Protein AF-A0A945RDZ0-F1 (afdb_monomer)

Sequence (225 aa):
SDKVLTILGHIELEHTEVLGDSIEKITQQKLGICRDGVPLITETNQSPDVFDVIVKEGYQPIIAARAELGEHHPGSAGLALAAADQLGFVVTPEMYKELCEYQLFGRFEIVNWGGHTIVLDGAHTYDSVYYLRDKALSYAVEHDLPEPIWCIHFLKDKRKDLPDLFPSGRTAWINLKDKRAGTAPDFLAKSEPEEFIKRLKSHNPSFVVFVGSFKLVSAIKAMLK

Secondary structure (DSSP, 8-state):
-----EEE----S--TTTT-SSHHHHHHHHHTT--TT--EEEETT--HHHHHHHHHTT---EEEPP---TTS-HHHHHHHHHHHHHTT----HHHHHHHHHPPPTTSSEEEEETTEEEEEE---SHHHHHHHHHHHHHHHHHTTPPPPEEEE--BTTS-TTGGGGS-GGGEEEE----TTB-PPPTTSEEE-HHHHHHHHTTS-S-EEEEES-HHHHHHHHHH--

Nearest PDB structures (foldseek):
  1o5z-assembly1_A  TM=6.926E-01  e=3.847E-10  Thermotoga maritima
  6a2k-assembly1_A  TM=4.267E-01  e=4.919E-01  Plasmodium falciparum
  6kp2-assembly1_A  TM=4.217E-01  e=5.942E-01  Plasmodium falciparum
  8yq9-assembly1_A  TM=4.267E-01  e=5.239E-01  Plasmodium falciparum
  6kot-assembly1_A  TM=4.023E-01  e=2.693E+00  Plasmodium falciparum

Mean predicted aligned error: 4.51 Å

Solvent-accessible surface area (backbone atoms only — not comparable to full-atom values): 12793 Å² total; per-residue (Å²): 133,87,72,76,67,39,78,46,70,85,74,72,96,55,43,56,93,77,46,38,88,42,64,58,46,38,45,54,60,60,53,67,74,58,52,91,97,36,54,40,35,30,40,69,85,52,53,68,65,49,53,53,46,42,47,72,76,69,50,78,63,46,72,16,56,70,31,90,37,56,67,49,59,32,52,60,40,8,40,52,52,46,51,36,48,77,72,70,50,80,82,46,74,66,55,50,52,50,50,31,71,54,74,48,89,41,44,63,23,76,46,81,50,97,72,22,46,32,34,23,20,38,40,66,46,71,69,48,40,51,51,50,50,56,50,52,54,50,51,22,64,78,66,77,45,57,79,66,36,39,35,36,37,51,43,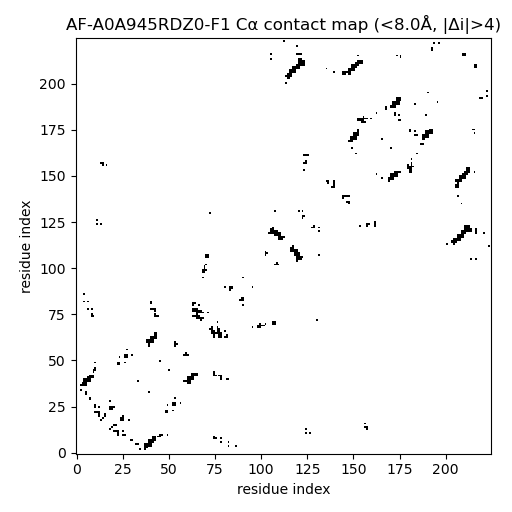56,75,42,72,87,64,60,67,72,77,50,62,56,94,42,31,33,32,46,58,62,102,49,99,54,46,40,80,75,58,87,81,39,48,76,38,46,62,71,59,48,56,59,53,51,77,78,49,74,70,45,30,35,37,37,34,21,25,62,65,56,34,53,56,50,57,66,69,72,107

Radius of gyration: 19.21 Å; Cα contacts (8 Å, |Δi|>4): 373; chains: 1; bounding box: 47×44×47 Å

Foldseek 3Di:
DDQQAAEDEEQDPALCVPQHVDSLSNLVVSCVVDDPPHAYAYEPPYDPSSVVNCVVVPHDHDYFYFDDAAQADRRVVSRVVVVCVSVVHDCDPVNSVVRNVDADQQGQHWDQFLLATEGGHADAADVSLVVVQVSLQVVCVVVVAPREQEEEWAFQSGDPCSVVPDDQVRYEYEDDPDPRTHDDDPSHHYDHLVRVVVVVNVDDHHYYYYYHHSVSSVVNVVVRD

pLDDT: mean 92.77, std 8.04, range [50.28, 98.69]

Structure (mmCIF, N/CA/C/O backbone):
data_AF-A0A945RDZ0-F1
#
_entry.id   AF-A0A945RDZ0-F1
#
loop_
_atom_site.group_PDB
_atom_site.id
_atom_site.type_symbol
_atom_site.label_atom_id
_atom_site.label_alt_id
_atom_site.label_comp_id
_atom_site.label_asym_id
_atom_site.label_entity_id
_atom_site.label_seq_id
_atom_site.pdbx_PDB_ins_code
_atom_site.Cartn_x
_atom_site.Cartn_y
_atom_site.Cartn_z
_atom_site.occupancy
_atom_site.B_iso_or_equiv
_atom_site.auth_seq_id
_atom_site.auth_comp_id
_atom_site.auth_asym_id
_atom_site.auth_atom_id
_atom_site.pdbx_PDB_model_num
ATOM 1 N N . SER A 1 1 ? -28.037 2.160 5.166 1.00 59.97 1 SER A N 1
ATOM 2 C CA . SER A 1 1 ? -27.484 0.903 5.687 1.00 59.97 1 SER A CA 1
ATOM 3 C C . SER A 1 1 ? -27.150 1.083 7.151 1.00 59.97 1 SER A C 1
ATOM 5 O O . SER A 1 1 ? -26.711 2.171 7.548 1.00 59.97 1 SER A O 1
ATOM 7 N N . ASP A 1 2 ? -27.365 0.029 7.926 1.00 83.00 2 ASP A N 1
ATOM 8 C CA . ASP A 1 2 ? -26.972 -0.037 9.329 1.00 83.00 2 ASP A CA 1
ATOM 9 C C . ASP A 1 2 ? -25.465 -0.297 9.371 1.00 83.00 2 ASP A C 1
ATOM 11 O O . ASP A 1 2 ? -24.986 -1.342 8.935 1.00 83.00 2 ASP A O 1
ATOM 15 N N . LYS A 1 3 ? -24.692 0.717 9.776 1.00 88.25 3 LYS A N 1
ATOM 16 C CA . LYS A 1 3 ? -23.256 0.546 10.017 1.00 88.25 3 LYS A CA 1
ATOM 17 C C . LYS A 1 3 ? -23.118 -0.191 11.344 1.00 88.25 3 LYS A C 1
ATOM 19 O O . LYS A 1 3 ? -23.667 0.277 12.332 1.00 88.25 3 LYS A O 1
ATOM 24 N N . VAL A 1 4 ? -22.395 -1.304 11.347 1.00 94.44 4 VAL A N 1
ATOM 25 C CA . VAL A 1 4 ? -22.181 -2.142 12.543 1.00 94.44 4 VAL A CA 1
ATOM 26 C C . VAL A 1 4 ? -20.783 -1.982 13.139 1.00 94.44 4 VAL A C 1
ATOM 28 O O . VAL A 1 4 ? -20.575 -2.289 14.303 1.00 94.44 4 VAL A O 1
ATOM 31 N N . LEU A 1 5 ? -19.834 -1.468 12.353 1.00 96.12 5 LEU A N 1
ATOM 32 C CA . LEU A 1 5 ? -18.449 -1.239 12.747 1.00 96.12 5 LEU A CA 1
ATOM 33 C C . LEU A 1 5 ? -17.858 -0.110 11.896 1.00 96.12 5 LEU A C 1
ATOM 35 O O . LEU A 1 5 ? -18.181 0.008 10.709 1.00 96.12 5 LEU A O 1
ATOM 39 N N . THR A 1 6 ? -16.978 0.694 12.483 1.00 96.94 6 THR A N 1
ATOM 40 C CA . THR A 1 6 ? -16.152 1.672 11.770 1.00 96.94 6 THR A CA 1
ATOM 41 C C . THR A 1 6 ? -14.682 1.303 11.922 1.00 96.94 6 THR A C 1
ATOM 43 O O . THR A 1 6 ? -14.234 0.997 13.020 1.00 96.94 6 THR A O 1
ATOM 46 N N . ILE A 1 7 ? -13.925 1.350 10.826 1.00 97.12 7 ILE A N 1
ATOM 47 C CA . ILE A 1 7 ? -12.483 1.093 10.822 1.00 97.12 7 ILE A CA 1
ATOM 48 C C . ILE A 1 7 ? -11.766 2.342 10.320 1.00 97.12 7 ILE A C 1
ATOM 50 O O . ILE A 1 7 ? -12.026 2.809 9.209 1.00 97.12 7 ILE A O 1
ATOM 54 N N . LEU A 1 8 ? -10.850 2.852 11.133 1.00 95.69 8 LEU A N 1
ATOM 55 C CA . LEU A 1 8 ? -9.912 3.904 10.782 1.00 95.69 8 LEU A CA 1
ATOM 56 C C . LEU A 1 8 ? -8.545 3.267 10.515 1.00 95.69 8 LEU A C 1
ATOM 58 O O . LEU A 1 8 ? -7.887 2.763 11.422 1.00 95.69 8 LEU A O 1
ATOM 62 N N . GLY A 1 9 ? -8.140 3.252 9.245 1.00 93.12 9 GLY A N 1
ATOM 63 C CA . GLY A 1 9 ? -6.784 2.858 8.858 1.00 93.12 9 GLY A CA 1
ATOM 64 C C . GLY A 1 9 ? -5.733 3.874 9.307 1.00 93.12 9 GLY A C 1
ATOM 65 O O . GLY A 1 9 ? -6.083 4.922 9.855 1.00 93.12 9 GLY A O 1
ATOM 66 N N . HIS A 1 10 ? -4.460 3.581 9.030 1.00 91.19 10 HIS A N 1
ATOM 67 C CA . HIS A 1 10 ? -3.358 4.513 9.272 1.00 91.19 10 HIS A CA 1
ATOM 68 C C . HIS A 1 10 ? -3.679 5.921 8.752 1.00 91.19 10 HIS A C 1
ATOM 70 O O . HIS A 1 10 ? -4.194 6.073 7.636 1.00 91.19 10 HIS A O 1
ATOM 76 N N . ILE A 1 11 ? -3.412 6.936 9.572 1.00 88.88 11 ILE A N 1
ATOM 77 C CA . ILE A 1 11 ? -3.550 8.337 9.197 1.00 88.88 11 ILE A CA 1
ATOM 78 C C . ILE A 1 11 ? -2.167 8.941 9.038 1.00 88.88 11 ILE A C 1
ATOM 80 O O . ILE A 1 11 ? -1.464 9.186 10.012 1.00 88.88 11 ILE A O 1
ATOM 84 N N . GLU A 1 12 ? -1.845 9.281 7.800 1.00 83.25 12 GLU A N 1
ATOM 85 C CA . GLU A 1 12 ? -0.693 10.105 7.469 1.00 83.25 12 GLU A CA 1
ATOM 86 C C . GLU A 1 12 ? -1.141 11.363 6.713 1.00 83.25 12 GLU A C 1
ATOM 88 O O . GLU A 1 12 ? -2.311 11.519 6.333 1.00 83.25 12 GLU A O 1
ATOM 93 N N . LEU A 1 13 ? -0.205 12.290 6.506 1.00 73.56 13 LEU A N 1
ATOM 94 C CA . LEU A 1 13 ? -0.447 13.487 5.707 1.00 73.56 13 LEU A CA 1
ATOM 95 C C . LEU A 1 13 ? -0.602 13.110 4.227 1.00 73.56 13 LEU A C 1
ATOM 97 O O . LEU A 1 13 ? 0.342 13.163 3.439 1.00 73.56 13 LEU A O 1
ATOM 101 N N . GLU A 1 14 ? -1.824 12.775 3.836 1.00 63.41 14 GLU A N 1
ATOM 102 C CA . GLU A 1 14 ? -2.217 12.574 2.448 1.00 63.41 14 GLU A CA 1
ATOM 103 C C . GLU A 1 14 ? -3.143 13.687 1.979 1.00 63.41 14 GLU A C 1
ATOM 105 O O . GLU A 1 14 ? -3.952 14.207 2.744 1.00 63.41 14 GLU A O 1
ATOM 110 N N . HIS A 1 15 ? -3.097 13.989 0.678 1.00 57.62 15 HIS A N 1
ATOM 111 C CA . HIS A 1 15 ? -4.071 14.878 0.049 1.00 57.62 15 HIS A CA 1
ATOM 112 C C . HIS A 1 15 ? -4.170 16.247 0.742 1.00 57.62 15 HIS A C 1
ATOM 114 O O . HIS A 1 15 ? -5.270 16.729 1.015 1.00 57.62 15 HIS A O 1
ATOM 120 N N . THR A 1 16 ? -3.027 16.893 0.993 1.00 54.91 16 THR A N 1
ATOM 121 C CA . THR A 1 16 ? -2.949 18.203 1.666 1.00 54.91 16 THR A CA 1
ATOM 122 C C . THR A 1 16 ? -3.782 19.293 0.982 1.00 54.91 16 THR A C 1
ATOM 124 O O . THR A 1 16 ? -4.203 20.249 1.623 1.00 54.91 16 THR A O 1
ATOM 127 N N . GLU A 1 17 ? -4.072 19.133 -0.312 1.00 50.28 17 GLU A N 1
ATOM 128 C CA . GLU A 1 17 ? -4.932 20.031 -1.093 1.00 50.28 17 GLU A CA 1
ATOM 129 C C . GLU A 1 17 ? -6.447 19.784 -0.896 1.00 50.28 17 GLU A C 1
ATOM 131 O O . GLU A 1 17 ? -7.249 20.626 -1.293 1.00 50.28 17 GLU A O 1
ATOM 136 N N . VAL A 1 18 ? -6.864 18.650 -0.307 1.00 51.78 18 VAL A N 1
ATOM 137 C CA . VAL A 1 18 ? -8.278 18.208 -0.240 1.00 51.78 18 VAL A CA 1
ATOM 138 C C . VAL A 1 18 ? -8.751 17.860 1.176 1.00 51.78 18 VAL A C 1
ATOM 140 O O . VAL A 1 18 ? -9.881 18.200 1.520 1.00 51.78 18 VAL A O 1
ATOM 143 N N . LEU A 1 19 ? -7.932 17.176 1.985 1.00 53.34 19 LEU A N 1
ATOM 144 C CA . LEU A 1 19 ? -8.317 16.675 3.318 1.00 53.34 19 LEU A CA 1
ATOM 145 C C . LEU A 1 19 ? -7.836 17.563 4.482 1.00 53.34 19 LEU A C 1
ATOM 147 O O . LEU A 1 19 ? -8.176 17.325 5.639 1.00 53.34 19 LEU A O 1
ATOM 151 N N . GLY A 1 20 ? -7.060 18.605 4.177 1.00 56.53 20 GLY A N 1
ATOM 152 C CA . GLY A 1 20 ? -6.449 19.503 5.152 1.00 56.53 20 GLY A CA 1
ATOM 153 C C . GLY A 1 20 ? -4.930 19.357 5.218 1.00 56.53 20 GLY A C 1
ATOM 154 O O . GLY A 1 20 ? -4.348 18.367 4.795 1.00 56.53 20 GLY A O 1
ATOM 155 N N . ASP A 1 21 ? -4.285 20.385 5.751 1.00 71.44 21 ASP A N 1
ATOM 156 C CA . ASP A 1 21 ? -2.835 20.526 5.891 1.00 71.44 21 ASP A CA 1
ATOM 157 C C . ASP A 1 21 ? -2.299 20.006 7.236 1.00 71.44 21 ASP A C 1
ATOM 159 O O . ASP A 1 21 ? -1.113 20.155 7.526 1.00 71.44 21 ASP A O 1
ATOM 163 N N . SER A 1 22 ? -3.156 19.395 8.059 1.00 84.94 22 SER A N 1
ATOM 164 C CA . SER A 1 22 ? -2.790 18.867 9.371 1.00 84.94 22 SER A CA 1
ATOM 165 C C . SER A 1 22 ? -3.413 17.501 9.644 1.00 84.94 22 SER A C 1
ATOM 167 O O . SER A 1 22 ? -4.510 17.186 9.175 1.00 84.94 22 SER A O 1
ATOM 169 N N . ILE A 1 23 ? -2.721 16.715 10.471 1.00 87.12 23 ILE A N 1
ATOM 170 C CA . ILE A 1 23 ? -3.210 15.434 10.991 1.00 87.12 23 ILE A CA 1
ATOM 171 C C . ILE A 1 23 ? -4.564 15.601 11.691 1.00 87.12 23 ILE A C 1
ATOM 173 O O . ILE A 1 23 ? -5.447 14.767 11.504 1.00 87.12 23 ILE A O 1
ATOM 177 N N . GLU A 1 24 ? -4.771 16.703 12.420 1.00 90.69 24 GLU A N 1
ATOM 178 C CA . GLU A 1 24 ? -6.050 17.006 13.073 1.00 90.69 24 GLU A CA 1
ATOM 179 C C . GLU A 1 24 ? -7.206 17.077 12.071 1.00 90.69 24 GLU A C 1
ATOM 181 O O . GLU A 1 24 ? -8.181 16.340 12.217 1.00 90.69 24 GLU A O 1
ATOM 186 N N . LYS A 1 25 ? -7.082 17.888 11.012 1.00 88.94 25 LYS A N 1
ATOM 187 C CA . LYS A 1 25 ? -8.150 18.049 10.012 1.00 88.94 25 LYS A CA 1
ATOM 188 C C . LYS A 1 25 ? -8.448 16.742 9.279 1.00 88.94 25 LYS A C 1
ATOM 190 O O . LYS A 1 25 ? -9.614 16.377 9.127 1.00 88.94 25 LYS A O 1
ATOM 195 N N . ILE A 1 26 ? -7.401 16.018 8.874 1.00 89.12 26 ILE A N 1
ATOM 196 C CA . ILE A 1 26 ? -7.540 14.732 8.177 1.00 89.12 26 ILE A CA 1
ATOM 197 C C . ILE A 1 26 ? -8.253 13.717 9.079 1.00 89.12 26 ILE A C 1
ATOM 199 O O . ILE A 1 26 ? -9.168 13.019 8.630 1.00 89.12 26 ILE A O 1
ATOM 203 N N . THR A 1 27 ? -7.863 13.653 10.354 1.00 92.69 27 THR A N 1
ATOM 204 C CA . THR A 1 27 ? -8.462 12.743 11.336 1.00 92.69 27 THR A CA 1
ATOM 205 C C . THR A 1 27 ? -9.926 13.097 11.577 1.00 92.69 27 THR A C 1
ATOM 207 O O . THR A 1 27 ? -10.777 12.221 11.440 1.00 92.69 27 THR A O 1
ATOM 210 N N . GLN A 1 28 ? -10.254 14.369 11.830 1.00 93.12 28 GLN A N 1
ATOM 211 C CA . GLN A 1 28 ? -11.637 14.831 12.020 1.00 93.12 28 GLN A CA 1
ATOM 212 C C . GLN A 1 28 ? -12.526 14.498 10.819 1.00 93.12 28 GLN A C 1
ATOM 214 O O . GLN A 1 28 ? -13.627 13.966 10.974 1.00 93.12 28 GLN A O 1
ATOM 219 N N . GLN A 1 29 ? -12.038 14.745 9.602 1.00 92.75 29 GLN A N 1
ATOM 220 C CA . GLN A 1 29 ? -12.797 14.437 8.396 1.00 92.75 29 GLN A CA 1
ATOM 221 C C . GLN A 1 29 ? -13.067 12.934 8.256 1.00 92.75 29 GLN A C 1
ATOM 223 O O . GLN A 1 29 ? -14.182 12.538 7.905 1.00 92.75 29 GLN A O 1
ATOM 228 N N . LYS A 1 30 ? -12.071 12.085 8.534 1.00 92.69 30 LYS A N 1
ATOM 229 C CA . LYS A 1 30 ? -12.236 10.626 8.470 1.00 92.69 30 LYS A CA 1
ATOM 230 C C . LYS A 1 30 ? -13.118 10.099 9.601 1.00 92.69 30 LYS A C 1
ATOM 232 O O . LYS A 1 30 ? -13.911 9.199 9.344 1.00 92.69 30 LYS A O 1
ATOM 237 N N . LEU A 1 31 ? -13.074 10.693 10.795 1.00 94.88 31 LEU A N 1
ATOM 238 C CA . LEU A 1 31 ? -13.994 10.387 11.898 1.00 94.88 31 LEU A CA 1
ATOM 239 C C . LEU A 1 31 ? -15.448 10.762 11.587 1.00 94.88 31 LEU A C 1
ATOM 241 O O . LEU A 1 31 ? -16.358 10.187 12.174 1.00 94.88 31 LEU A O 1
ATOM 245 N N . GLY A 1 32 ? -15.700 11.621 10.596 1.00 92.94 32 GLY A N 1
ATOM 246 C CA . GLY A 1 32 ? -17.052 11.922 10.114 1.00 92.94 32 GLY A CA 1
ATOM 247 C C . GLY A 1 32 ? -17.832 10.706 9.585 1.00 92.94 32 GLY A C 1
ATOM 248 O O . GLY A 1 32 ? -19.042 10.796 9.373 1.00 92.94 32 GLY A O 1
ATOM 249 N N . ILE A 1 33 ? -17.179 9.554 9.367 1.00 92.62 33 ILE A N 1
ATOM 250 C CA . ILE A 1 33 ? -17.874 8.305 9.024 1.00 92.62 33 ILE A CA 1
ATOM 251 C C . ILE A 1 33 ? -18.414 7.554 10.252 1.00 92.62 33 ILE A C 1
ATOM 253 O O . ILE A 1 33 ? -19.261 6.671 10.061 1.00 92.62 33 ILE A O 1
ATOM 257 N N . CYS A 1 34 ? -17.939 7.863 11.459 1.00 94.38 34 CYS A N 1
ATOM 258 C CA . CYS A 1 34 ? -18.383 7.244 12.704 1.00 94.38 34 CYS A CA 1
ATOM 259 C C . CYS A 1 34 ? -19.868 7.537 12.974 1.00 94.38 34 CYS A C 1
ATOM 261 O O . CYS A 1 34 ? -20.471 8.438 12.384 1.00 94.38 34 CYS A O 1
ATOM 263 N N . ARG A 1 35 ? -20.490 6.724 13.831 1.00 92.38 35 ARG A N 1
ATOM 264 C CA . ARG A 1 35 ? -21.888 6.882 14.250 1.00 92.38 35 ARG A CA 1
ATOM 265 C C . ARG A 1 35 ? -22.039 6.524 15.721 1.00 92.38 35 ARG A C 1
ATOM 267 O O . ARG A 1 35 ? -21.339 5.637 16.204 1.00 92.38 35 ARG A O 1
ATOM 274 N N . ASP A 1 36 ? -23.001 7.154 16.382 1.00 89.75 36 ASP A N 1
ATOM 275 C CA . ASP A 1 36 ? -23.343 6.857 17.772 1.00 89.75 36 ASP A CA 1
ATOM 276 C C . ASP A 1 36 ? -23.676 5.373 17.957 1.00 89.75 36 ASP A C 1
ATOM 278 O O . ASP A 1 36 ? -24.415 4.778 17.169 1.00 89.75 36 ASP A O 1
ATOM 282 N N . GLY A 1 37 ? -23.100 4.770 18.998 1.00 90.50 37 GLY A N 1
ATOM 283 C CA . GLY A 1 37 ? -23.277 3.352 19.317 1.00 90.50 37 GLY A CA 1
ATOM 284 C C . GLY A 1 37 ? -22.570 2.376 18.369 1.00 90.50 37 GLY A C 1
ATOM 285 O O . GLY A 1 37 ? -22.642 1.172 18.601 1.00 90.50 37 GLY A O 1
ATOM 286 N N . VAL A 1 38 ? -21.877 2.857 17.330 1.00 95.44 38 VAL A N 1
ATOM 287 C CA . VAL A 1 38 ? -21.094 2.011 16.421 1.00 95.44 38 VAL A CA 1
ATOM 288 C C . VAL A 1 38 ? -19.629 2.003 16.868 1.00 95.44 38 VAL A C 1
ATOM 290 O O . VAL A 1 38 ? -19.016 3.071 16.915 1.00 95.44 38 VAL A O 1
ATOM 293 N N . PRO A 1 39 ? -19.037 0.831 17.164 1.00 96.44 39 PRO A N 1
ATOM 294 C CA . PRO A 1 39 ? -17.643 0.748 17.585 1.00 96.44 39 PRO A CA 1
ATOM 295 C C . PRO A 1 39 ? -16.682 1.262 16.507 1.00 96.44 39 PRO A C 1
ATOM 297 O O . PRO A 1 39 ? -16.893 1.069 15.305 1.00 96.44 39 PRO A O 1
ATOM 300 N N . LEU A 1 40 ? -15.604 1.898 16.963 1.00 97.62 40 LEU A N 1
ATOM 301 C CA . LEU A 1 40 ? -14.487 2.358 16.146 1.00 97.62 40 LEU A CA 1
ATOM 302 C C . LEU A 1 40 ? -13.276 1.463 16.415 1.00 97.62 40 LEU A C 1
ATOM 304 O O . LEU A 1 40 ? -12.887 1.299 17.566 1.00 97.62 40 LEU A O 1
ATOM 308 N N . ILE A 1 41 ? -12.655 0.935 15.365 1.00 97.88 41 ILE A N 1
ATOM 309 C CA . ILE A 1 41 ? -11.350 0.270 15.429 1.00 97.88 41 ILE A CA 1
ATOM 310 C C . ILE A 1 41 ? -10.316 1.163 14.753 1.00 97.88 41 ILE A C 1
ATOM 312 O O . ILE A 1 41 ? -10.577 1.697 13.675 1.00 97.88 41 ILE A O 1
ATOM 316 N N . THR A 1 42 ? -9.134 1.284 15.349 1.00 97.12 42 THR A N 1
ATOM 317 C CA . THR A 1 42 ? -7.952 1.861 14.698 1.00 97.12 42 THR A CA 1
ATOM 318 C C . THR A 1 42 ? -6.733 0.982 14.936 1.00 97.12 42 THR A C 1
ATOM 320 O O . THR A 1 42 ? -6.707 0.179 15.866 1.00 97.12 42 THR A O 1
ATOM 323 N N . GLU A 1 43 ? -5.712 1.110 14.100 1.00 94.44 43 GLU A N 1
ATOM 324 C CA . GLU A 1 43 ? -4.450 0.402 14.305 1.00 94.44 43 GLU A CA 1
ATOM 325 C C . GLU A 1 43 ? -3.608 1.019 15.430 1.00 94.44 43 GLU A C 1
ATOM 327 O O . GLU A 1 43 ? -3.728 2.199 15.757 1.00 94.44 43 GLU A O 1
ATOM 332 N N . THR A 1 44 ? -2.724 0.209 16.012 1.00 92.12 44 THR A N 1
ATOM 333 C CA . THR A 1 44 ? -1.833 0.628 17.105 1.00 92.12 44 THR A CA 1
ATOM 334 C C . THR A 1 44 ? -0.753 1.635 16.705 1.00 92.12 44 THR A C 1
ATOM 336 O O . THR A 1 44 ? -0.186 2.270 17.587 1.00 92.12 44 THR A O 1
ATOM 339 N N . ASN A 1 45 ? -0.426 1.756 15.415 1.00 88.38 45 ASN A N 1
ATOM 340 C CA . ASN A 1 45 ? 0.709 2.551 14.932 1.00 88.38 45 ASN A CA 1
ATOM 341 C C . ASN A 1 45 ? 0.294 3.948 14.444 1.00 88.38 45 ASN A C 1
ATOM 343 O O . ASN A 1 45 ? 0.880 4.475 13.505 1.00 88.38 45 ASN A O 1
ATOM 347 N N . GLN A 1 46 ? -0.739 4.536 15.046 1.00 90.62 46 GLN A N 1
ATOM 348 C CA . GLN A 1 46 ? -1.103 5.927 14.781 1.00 90.62 46 GLN A CA 1
ATOM 349 C C . GLN A 1 46 ? -0.150 6.880 15.511 1.00 90.62 46 GLN A C 1
ATOM 351 O O . GLN A 1 46 ? 0.416 6.534 16.553 1.00 90.62 46 GLN A O 1
ATOM 356 N N . SER A 1 47 ? -0.004 8.104 15.001 1.00 90.12 47 SER A N 1
ATOM 357 C CA . SER A 1 47 ? 0.693 9.149 15.752 1.00 90.12 47 SER A CA 1
ATOM 358 C C . SER A 1 47 ? -0.107 9.552 17.005 1.00 90.12 47 SER A C 1
ATOM 360 O O . SER A 1 47 ? -1.336 9.418 17.023 1.00 90.12 47 SER A O 1
ATOM 362 N N . PRO A 1 48 ? 0.554 10.078 18.055 1.00 92.00 48 PRO A N 1
ATOM 363 C CA . PRO A 1 48 ? -0.137 10.599 19.236 1.00 92.00 48 PRO A CA 1
ATOM 364 C C . PRO A 1 48 ? -1.212 11.638 18.889 1.00 92.00 48 PRO A C 1
ATOM 366 O O . PRO A 1 48 ? -2.320 11.560 19.408 1.00 92.00 48 PRO A O 1
ATOM 369 N N . ASP A 1 49 ? -0.932 12.521 17.925 1.00 92.19 49 ASP A N 1
ATOM 370 C CA . ASP A 1 49 ? -1.865 13.556 17.466 1.00 92.19 49 ASP A CA 1
ATOM 371 C C . ASP A 1 49 ? -3.187 12.972 16.939 1.00 92.19 49 ASP A C 1
ATOM 373 O O . ASP A 1 49 ? -4.254 13.545 17.150 1.00 92.19 49 ASP A O 1
ATOM 377 N N . VAL A 1 50 ? -3.147 11.818 16.262 1.00 94.62 50 VAL A N 1
ATOM 378 C CA . VAL A 1 50 ? -4.363 11.128 15.798 1.00 94.62 50 VAL A CA 1
ATOM 379 C C . VAL A 1 50 ? -5.175 10.640 16.995 1.00 94.62 50 VAL A C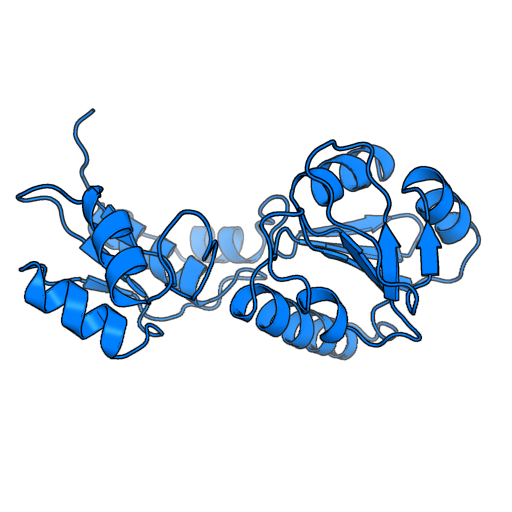 1
ATOM 381 O O . VAL A 1 50 ? -6.389 10.839 17.032 1.00 94.62 50 VAL A O 1
ATOM 384 N N . PHE A 1 51 ? -4.526 10.024 17.988 1.00 95.50 51 PHE A N 1
ATOM 385 C CA . PHE A 1 51 ? -5.205 9.556 19.198 1.00 95.50 51 PHE A CA 1
ATOM 386 C C . PHE A 1 51 ? -5.820 10.705 19.996 1.00 95.50 51 PHE A C 1
ATOM 388 O O . PHE A 1 51 ? -6.972 10.591 20.419 1.00 95.50 51 PHE A O 1
ATOM 395 N N . ASP A 1 52 ? -5.104 11.819 20.140 1.00 95.31 52 ASP A N 1
ATOM 396 C CA . ASP A 1 52 ? -5.600 13.015 20.821 1.00 95.31 52 ASP A CA 1
ATOM 397 C C . ASP A 1 52 ? -6.882 13.534 20.165 1.00 95.31 52 ASP A C 1
ATOM 399 O O . ASP A 1 52 ? -7.847 13.873 20.853 1.00 95.31 52 ASP A O 1
ATOM 403 N N . VAL A 1 53 ? -6.938 13.533 18.831 1.00 96.31 53 VAL A N 1
ATOM 404 C CA . VAL A 1 53 ? -8.130 13.945 18.079 1.00 96.31 53 VAL A CA 1
ATOM 405 C C . VAL A 1 53 ? -9.272 12.951 18.266 1.00 96.31 53 VAL A C 1
ATOM 407 O O . VAL A 1 53 ? -10.394 13.372 18.531 1.00 96.31 53 VAL A O 1
ATOM 410 N N . ILE A 1 54 ? -9.010 11.643 18.194 1.00 96.31 54 ILE A N 1
ATOM 411 C CA . ILE A 1 54 ? -10.033 10.610 18.427 1.00 96.31 54 ILE A CA 1
ATOM 412 C C . ILE A 1 54 ? -10.681 10.788 19.810 1.00 96.31 54 ILE A C 1
ATOM 414 O O . ILE A 1 54 ? -11.909 10.777 19.918 1.00 96.31 54 ILE A O 1
ATOM 418 N N . VAL A 1 55 ? -9.869 10.999 20.849 1.00 95.88 55 VAL A N 1
ATOM 419 C CA . VAL A 1 55 ? -10.345 11.202 22.226 1.00 95.88 55 VAL A CA 1
ATOM 420 C C . VAL A 1 55 ? -11.079 12.537 22.374 1.00 95.88 55 VAL A C 1
ATOM 422 O O . VAL A 1 55 ? -12.139 12.582 22.999 1.00 95.88 55 VAL A O 1
ATOM 425 N N . LYS A 1 56 ? -10.560 13.619 21.780 1.00 96.19 56 LYS A N 1
ATOM 426 C CA . LYS A 1 56 ? -11.189 14.952 21.778 1.00 96.19 56 LYS A CA 1
ATOM 427 C C . LYS A 1 56 ? -12.575 14.939 21.127 1.00 96.19 56 LYS A C 1
ATOM 429 O O . LYS A 1 56 ? -13.474 15.613 21.620 1.00 96.19 56 LYS A O 1
ATOM 434 N N . GLU A 1 57 ? -12.755 14.152 20.068 1.00 95.31 57 GLU A N 1
ATOM 435 C CA . GLU A 1 57 ? -14.045 13.939 19.394 1.00 95.31 57 GLU A CA 1
ATOM 436 C C . GLU A 1 57 ? -14.964 12.950 20.149 1.00 95.31 57 GLU A C 1
ATOM 438 O O . GLU A 1 57 ? -16.064 12.646 19.693 1.00 95.31 57 GLU A O 1
ATOM 443 N N . GLY A 1 58 ? -14.546 12.459 21.323 1.00 95.19 58 GLY A N 1
ATOM 444 C CA . GLY A 1 58 ? -15.368 11.644 22.220 1.00 95.19 58 GLY A CA 1
ATOM 445 C C . GLY A 1 58 ? -15.385 10.147 21.906 1.00 95.19 58 GLY A C 1
ATOM 446 O O . GLY A 1 58 ? -16.194 9.418 22.482 1.00 95.19 58 GLY A O 1
ATOM 447 N N . TYR A 1 59 ? -14.505 9.663 21.026 1.00 96.12 59 TYR A N 1
ATOM 448 C CA . TYR A 1 59 ? -14.425 8.245 20.682 1.00 96.12 59 TYR A CA 1
ATOM 449 C C . TYR A 1 59 ? -13.433 7.493 21.575 1.00 96.12 59 TYR A C 1
ATOM 451 O O . TYR A 1 59 ? -12.361 7.985 21.920 1.00 96.12 59 TYR A O 1
ATOM 459 N N . GLN A 1 60 ? -13.774 6.245 21.894 1.00 94.88 60 GLN A N 1
ATOM 460 C CA . GLN A 1 60 ? -12.883 5.284 22.544 1.00 94.88 60 GLN A CA 1
ATOM 461 C C . GLN A 1 60 ? -12.642 4.126 21.573 1.00 94.88 60 GLN A C 1
ATOM 463 O O . GLN A 1 60 ? -13.504 3.253 21.445 1.00 94.88 60 GLN A O 1
ATOM 468 N N . PRO A 1 61 ? -11.532 4.140 20.817 1.00 96.00 61 PRO A N 1
ATOM 469 C CA . PRO A 1 61 ? -11.313 3.148 19.785 1.00 96.00 61 PRO A CA 1
ATOM 470 C C . PRO A 1 61 ? -10.831 1.823 20.381 1.00 96.00 61 PRO A C 1
ATOM 472 O O . PRO A 1 61 ? -10.059 1.781 21.339 1.00 96.00 61 PRO A O 1
ATOM 475 N N . ILE A 1 62 ? -11.220 0.731 19.738 1.00 97.12 62 ILE A N 1
ATOM 476 C CA . ILE A 1 62 ? -10.591 -0.575 19.899 1.00 97.12 62 ILE A CA 1
ATOM 477 C C . ILE A 1 62 ? -9.266 -0.530 19.138 1.00 97.12 62 ILE A C 1
ATOM 479 O O . ILE A 1 62 ? -9.233 -0.201 17.949 1.00 97.12 62 ILE A O 1
ATOM 483 N N . ILE A 1 63 ? -8.170 -0.849 19.823 1.00 97.38 63 ILE A N 1
ATOM 484 C CA . ILE A 1 63 ? -6.835 -0.818 19.229 1.00 97.38 63 ILE A CA 1
ATOM 485 C C . ILE A 1 63 ? -6.515 -2.182 18.626 1.00 97.38 63 ILE A C 1
ATOM 487 O O . ILE A 1 63 ? -6.365 -3.172 19.341 1.00 97.38 63 ILE A O 1
ATOM 491 N N . ALA A 1 64 ? -6.388 -2.227 17.304 1.00 97.44 64 ALA A N 1
ATOM 492 C CA . ALA A 1 64 ? -5.957 -3.415 16.591 1.00 97.44 64 ALA A CA 1
ATOM 493 C C . ALA A 1 64 ? -4.434 -3.571 16.684 1.00 97.44 64 ALA A C 1
ATOM 495 O O . ALA A 1 64 ? -3.667 -2.696 16.257 1.00 97.44 64 ALA A O 1
ATOM 496 N N . ALA A 1 65 ? -4.001 -4.712 17.220 1.00 95.69 65 ALA A N 1
ATOM 497 C CA . ALA A 1 65 ? -2.609 -5.130 17.163 1.00 95.69 65 ALA A CA 1
ATOM 498 C C . ALA A 1 65 ? -2.203 -5.422 15.714 1.00 95.69 65 ALA A C 1
ATOM 500 O O . ALA A 1 65 ? -3.024 -5.842 14.901 1.00 95.69 65 ALA A O 1
ATOM 501 N N . ARG A 1 66 ? -0.921 -5.227 15.398 1.00 95.31 66 ARG A N 1
ATOM 502 C CA . ARG A 1 66 ? -0.358 -5.665 14.115 1.00 95.31 66 ARG A CA 1
ATOM 503 C C . ARG A 1 66 ? -0.447 -7.186 14.015 1.00 95.31 66 ARG A C 1
ATOM 505 O O . ARG A 1 66 ? -0.245 -7.877 15.012 1.00 95.31 66 ARG A O 1
ATOM 512 N N . ALA A 1 67 ? -0.694 -7.689 12.814 1.00 94.62 67 ALA A N 1
ATOM 513 C CA . ALA A 1 67 ? -0.704 -9.118 12.548 1.00 94.62 67 ALA A CA 1
ATOM 514 C C . ALA A 1 67 ? 0.049 -9.417 11.257 1.00 94.62 67 ALA A C 1
ATOM 516 O O . ALA A 1 67 ? -0.218 -8.801 10.231 1.00 94.62 67 ALA A O 1
ATOM 517 N N . GLU A 1 68 ? 0.964 -10.377 11.308 1.00 92.81 68 GLU A N 1
ATOM 518 C CA . GLU A 1 68 ? 1.593 -10.909 10.103 1.00 92.81 68 GLU A CA 1
ATOM 519 C C . GLU A 1 68 ? 0.618 -11.905 9.458 1.00 92.81 68 GLU A C 1
ATOM 521 O O . GLU A 1 68 ? 0.170 -12.856 10.103 1.00 92.81 68 GLU A O 1
ATOM 526 N N . LEU A 1 69 ? 0.237 -11.644 8.207 1.00 92.56 69 LEU A N 1
ATOM 527 C CA . LEU A 1 69 ? -0.646 -12.489 7.399 1.00 92.56 69 LEU A CA 1
ATOM 528 C C . LEU A 1 69 ? -0.129 -12.493 5.965 1.00 92.56 69 LEU A C 1
ATOM 530 O O . LEU A 1 69 ? -0.443 -11.586 5.189 1.00 92.56 69 LEU A O 1
ATOM 534 N N . GLY A 1 70 ? 0.682 -13.502 5.639 1.00 92.00 70 GLY A N 1
ATOM 535 C CA . GLY A 1 70 ? 1.292 -13.635 4.320 1.00 92.00 70 GLY A CA 1
ATOM 536 C C . GLY A 1 70 ? 1.981 -12.348 3.885 1.00 92.00 70 GLY A C 1
ATOM 537 O O . GLY A 1 70 ? 2.747 -11.749 4.639 1.00 92.00 70 GLY A O 1
ATOM 538 N N . GLU A 1 71 ? 1.630 -11.877 2.688 1.00 93.69 71 GLU A N 1
ATOM 539 C CA . GLU A 1 71 ? 2.222 -10.668 2.125 1.00 93.69 71 GLU A CA 1
ATOM 540 C C . GLU A 1 71 ? 1.480 -9.356 2.441 1.00 93.69 71 GLU A C 1
ATOM 542 O O . GLU A 1 71 ? 1.801 -8.300 1.884 1.00 93.69 71 GLU A O 1
ATOM 547 N N . HIS A 1 72 ? 0.517 -9.358 3.356 1.00 93.19 72 HIS A N 1
ATOM 548 C CA . HIS A 1 72 ? -0.263 -8.164 3.675 1.00 93.19 72 HIS A CA 1
ATOM 549 C C . HIS A 1 72 ? 0.475 -7.168 4.584 1.00 93.19 72 HIS A C 1
ATOM 551 O O . HIS A 1 72 ? 1.341 -7.530 5.374 1.00 93.19 72 HIS A O 1
ATOM 557 N N . HIS A 1 73 ? 0.096 -5.884 4.504 1.00 92.81 73 HIS A N 1
ATOM 558 C CA . HIS A 1 73 ? 0.588 -4.869 5.439 1.00 92.81 73 HIS A CA 1
ATOM 559 C C . HIS A 1 73 ? 0.108 -5.193 6.871 1.00 92.81 73 HIS A C 1
ATOM 561 O O . HIS A 1 73 ? -1.110 -5.291 7.071 1.00 92.81 73 HIS A O 1
ATOM 567 N N . PRO A 1 74 ? 0.992 -5.289 7.886 1.00 93.31 74 PRO A N 1
ATOM 568 C CA . PRO A 1 74 ? 0.609 -5.847 9.182 1.00 93.31 74 PRO A CA 1
ATOM 569 C C . PRO A 1 74 ? -0.413 -5.016 9.959 1.00 93.31 74 PRO A C 1
ATOM 571 O O . PRO A 1 74 ? -1.212 -5.564 10.716 1.00 93.31 74 PRO A O 1
ATOM 574 N N . GLY A 1 75 ? -0.423 -3.691 9.765 1.00 93.50 75 GLY A N 1
AT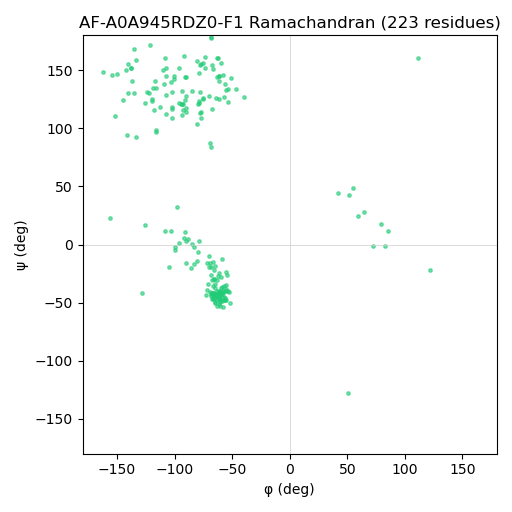OM 575 C CA . GLY A 1 75 ? -1.456 -2.820 10.339 1.00 93.50 75 GLY A CA 1
ATOM 576 C C . GLY A 1 75 ? -2.833 -3.083 9.725 1.00 93.50 75 GLY A C 1
ATOM 577 O O . GLY A 1 75 ? -3.830 -3.206 10.432 1.00 93.50 75 GLY A O 1
ATOM 578 N N . SER A 1 76 ? -2.887 -3.285 8.405 1.00 93.44 76 SER A N 1
ATOM 579 C CA . SER A 1 76 ? -4.137 -3.572 7.691 1.00 93.44 76 SER A CA 1
ATOM 580 C C . SER A 1 76 ? -4.661 -4.978 7.990 1.00 93.44 76 SER A C 1
ATOM 582 O O . SER A 1 76 ? -5.864 -5.153 8.171 1.00 93.44 76 SER A O 1
ATOM 584 N N . ALA A 1 77 ? -3.766 -5.963 8.084 1.00 95.06 77 ALA A N 1
ATOM 585 C CA . ALA A 1 77 ? -4.087 -7.318 8.524 1.00 95.06 77 ALA A CA 1
ATOM 586 C C . ALA A 1 77 ? -4.632 -7.327 9.961 1.00 95.06 77 ALA A C 1
ATOM 588 O O . ALA A 1 77 ? -5.686 -7.905 10.224 1.00 95.06 77 ALA A O 1
ATOM 589 N N . GLY A 1 78 ? -3.967 -6.608 10.868 1.00 96.31 78 GLY A N 1
ATOM 590 C CA . GLY A 1 78 ? -4.410 -6.418 12.246 1.00 96.31 78 GLY A CA 1
ATOM 591 C C . GLY A 1 78 ? -5.818 -5.837 12.356 1.00 96.31 78 GLY A C 1
ATOM 592 O O . GLY A 1 78 ? -6.669 -6.380 13.058 1.00 96.31 78 GLY A O 1
ATOM 593 N N . LEU A 1 79 ? -6.094 -4.769 11.601 1.00 97.00 79 LEU A N 1
ATOM 594 C CA . LEU A 1 79 ? -7.425 -4.161 11.512 1.00 97.00 79 LEU A CA 1
ATOM 595 C C . LEU A 1 79 ? -8.489 -5.147 11.019 1.00 97.00 79 LEU A C 1
ATOM 597 O O . LEU A 1 79 ? -9.587 -5.177 11.570 1.00 97.00 79 LEU A O 1
ATOM 601 N N . ALA A 1 80 ? -8.177 -5.950 9.999 1.00 95.62 80 ALA A N 1
ATOM 602 C CA . ALA A 1 80 ? -9.107 -6.936 9.459 1.00 95.62 80 ALA A CA 1
ATOM 603 C C . ALA A 1 80 ? -9.430 -8.043 10.477 1.00 95.62 80 ALA A C 1
ATOM 605 O O . ALA A 1 80 ? -10.598 -8.394 10.637 1.00 95.62 80 ALA A O 1
ATOM 606 N N . LEU A 1 81 ? -8.425 -8.549 11.200 1.00 95.94 81 LEU A N 1
ATOM 607 C CA . LEU A 1 81 ? -8.620 -9.554 12.249 1.00 95.94 81 LEU A CA 1
ATOM 608 C C . LEU A 1 81 ? -9.396 -8.995 13.446 1.00 95.94 81 LEU A C 1
ATOM 610 O O . LEU A 1 81 ? -10.329 -9.640 13.916 1.00 95.94 81 LEU A O 1
ATOM 614 N N . ALA A 1 82 ? -9.068 -7.782 13.900 1.00 96.81 82 ALA A N 1
ATOM 615 C CA . ALA A 1 82 ? -9.810 -7.117 14.970 1.00 96.81 82 ALA A CA 1
ATOM 616 C C . ALA A 1 82 ? -11.270 -6.866 14.566 1.00 96.81 82 ALA A C 1
ATOM 618 O O . ALA A 1 82 ? -12.182 -7.061 15.363 1.00 96.81 82 ALA A O 1
ATOM 619 N N . ALA A 1 83 ? -11.512 -6.481 13.312 1.00 96.88 83 ALA A N 1
ATOM 620 C CA . ALA A 1 83 ? -12.863 -6.324 12.789 1.00 96.88 83 ALA A CA 1
ATOM 621 C C . ALA A 1 83 ? -13.626 -7.652 12.722 1.00 96.88 83 ALA A C 1
ATOM 623 O O . ALA A 1 83 ? -14.803 -7.690 13.073 1.00 96.88 83 ALA A O 1
ATOM 624 N N . ALA A 1 84 ? -12.970 -8.731 12.292 1.00 95.88 84 ALA A N 1
ATOM 625 C CA . ALA A 1 84 ? -13.562 -10.063 12.260 1.00 95.88 84 ALA A CA 1
ATOM 626 C C . ALA A 1 84 ? -13.980 -10.517 13.670 1.00 95.88 84 ALA A C 1
ATOM 628 O O . ALA A 1 84 ? -15.131 -10.908 13.863 1.00 95.88 84 ALA A O 1
ATOM 629 N N . ASP A 1 85 ? -13.091 -10.373 14.654 1.00 95.44 85 ASP A N 1
ATOM 630 C CA . ASP A 1 85 ? -13.360 -10.685 16.062 1.00 95.44 85 ASP A CA 1
ATOM 631 C C . ASP A 1 85 ? -14.542 -9.873 16.620 1.00 95.44 85 ASP A C 1
ATOM 633 O O . ASP A 1 85 ? -15.496 -10.443 17.149 1.00 95.44 85 ASP A O 1
ATOM 637 N N . GLN A 1 86 ? -14.560 -8.553 16.396 1.00 95.88 86 GLN A N 1
ATOM 638 C CA . GLN A 1 86 ? -15.657 -7.682 16.846 1.00 95.88 86 GLN A CA 1
ATOM 639 C C . GLN A 1 86 ? -17.014 -8.020 16.223 1.00 95.88 86 GLN A C 1
ATOM 641 O O . GLN A 1 86 ? -18.057 -7.754 16.820 1.00 95.88 86 GLN A O 1
ATOM 646 N N . LEU A 1 87 ? -17.017 -8.606 15.028 1.00 95.75 87 LEU A N 1
ATOM 647 C CA . LEU A 1 87 ? -18.229 -9.060 14.350 1.00 95.75 87 LEU A CA 1
ATOM 648 C C . LEU A 1 87 ? -18.601 -10.513 14.698 1.00 95.75 87 LEU A C 1
ATOM 650 O O . LEU A 1 87 ? -19.586 -11.029 14.169 1.00 95.75 87 LEU A O 1
ATOM 654 N N . GLY A 1 88 ? -17.849 -11.168 15.588 1.00 95.94 88 GLY A N 1
ATOM 655 C CA . GLY A 1 88 ? -18.101 -12.535 16.043 1.00 95.94 88 GLY A CA 1
ATOM 656 C C . GLY A 1 88 ? -17.633 -13.619 15.070 1.00 95.94 88 GLY A C 1
ATOM 657 O O . GLY A 1 88 ? -18.080 -14.764 15.175 1.00 95.94 88 GLY A O 1
ATOM 658 N N . PHE A 1 89 ? -16.757 -13.291 14.116 1.00 95.94 89 PHE A N 1
ATOM 659 C CA . PHE A 1 89 ? -16.135 -14.294 13.258 1.00 95.94 89 PHE A CA 1
ATOM 660 C C . PHE A 1 89 ? -15.014 -15.011 14.008 1.00 95.94 89 PHE A C 1
ATOM 662 O O . PHE A 1 89 ? -14.111 -14.389 14.562 1.00 95.94 89 PHE A O 1
ATOM 669 N N . VAL A 1 90 ? -15.033 -16.341 13.955 1.00 94.25 90 VAL A N 1
ATOM 670 C CA . VAL A 1 90 ? -13.945 -17.176 14.465 1.00 94.25 90 VAL A CA 1
ATOM 671 C C . VAL A 1 90 ? -12.997 -17.484 13.313 1.00 94.25 90 VAL A C 1
ATOM 673 O O . VAL A 1 90 ? -13.359 -18.214 12.391 1.00 94.25 90 VAL A O 1
ATOM 676 N N . VAL A 1 91 ? -11.783 -16.934 13.360 1.00 92.88 91 VAL A N 1
ATOM 677 C CA . VAL A 1 91 ? -10.726 -17.251 12.389 1.00 92.88 91 VAL A CA 1
ATOM 678 C C . VAL A 1 91 ? -10.077 -18.572 12.797 1.00 92.88 91 VAL A C 1
ATOM 680 O O . VAL A 1 91 ? -9.312 -18.625 13.760 1.00 92.88 91 VAL A O 1
ATOM 683 N N . THR A 1 92 ? -10.413 -19.656 12.096 1.00 95.44 92 THR A N 1
ATOM 684 C CA . THR A 1 92 ? -9.821 -20.975 12.369 1.00 95.44 92 THR A CA 1
ATOM 685 C C . THR A 1 92 ? -8.369 -21.041 11.874 1.00 95.44 92 THR A C 1
ATOM 687 O O . THR A 1 92 ? -7.976 -20.238 11.023 1.00 95.44 92 THR A O 1
ATOM 690 N N . PRO A 1 93 ? -7.553 -22.000 12.349 1.00 94.38 93 PRO A N 1
ATOM 691 C CA . PRO A 1 93 ? -6.199 -22.205 11.829 1.00 94.38 93 PRO A CA 1
ATOM 692 C C . PRO A 1 93 ? -6.146 -22.434 10.310 1.00 94.38 93 PRO A C 1
ATOM 694 O O . PRO A 1 93 ? -5.222 -21.966 9.647 1.00 94.38 93 PRO A O 1
ATOM 697 N N . GLU A 1 94 ? -7.145 -23.113 9.743 1.00 96.06 94 GLU A N 1
ATOM 698 C CA . GLU A 1 94 ? -7.259 -23.353 8.300 1.00 96.06 94 GLU A CA 1
ATOM 699 C C . GLU A 1 94 ? -7.522 -22.047 7.548 1.00 96.06 94 GLU A C 1
ATOM 701 O O . GLU A 1 94 ? -6.807 -21.741 6.597 1.00 96.06 94 GLU A O 1
ATOM 706 N N . MET A 1 95 ? -8.472 -21.233 8.025 1.00 95.00 95 MET A N 1
ATOM 707 C CA . MET A 1 95 ? -8.730 -19.905 7.458 1.00 95.00 95 MET A CA 1
ATOM 708 C C . MET A 1 95 ? -7.500 -19.006 7.565 1.00 95.00 95 MET A C 1
ATOM 710 O O . MET A 1 95 ? -7.178 -18.289 6.627 1.00 95.00 95 MET A O 1
ATOM 714 N N . TYR A 1 96 ? -6.792 -19.045 8.696 1.00 93.12 96 TYR A N 1
ATOM 715 C CA . TYR A 1 96 ? -5.564 -18.277 8.882 1.00 93.12 96 TYR A CA 1
ATOM 716 C C . TYR A 1 96 ? -4.502 -18.669 7.845 1.00 93.12 96 TYR A C 1
ATOM 718 O O . TYR A 1 96 ? -3.878 -17.797 7.245 1.00 93.12 96 TYR A O 1
ATOM 726 N N . LYS A 1 97 ? -4.343 -19.970 7.569 1.00 94.50 97 LYS A N 1
ATOM 727 C CA . LYS A 1 97 ? -3.442 -20.453 6.516 1.00 94.50 97 LYS A CA 1
ATOM 728 C C . LYS A 1 97 ? -3.871 -19.965 5.127 1.00 94.50 97 LYS A C 1
ATOM 730 O O . LYS A 1 97 ? -3.026 -19.483 4.380 1.00 94.50 97 LYS A O 1
ATOM 735 N N . GLU A 1 98 ? -5.160 -20.045 4.800 1.00 95.25 98 GLU A N 1
ATOM 736 C CA . GLU A 1 98 ? -5.693 -19.529 3.530 1.00 95.25 98 GLU A CA 1
ATOM 737 C C . GLU A 1 98 ? -5.458 -18.019 3.383 1.00 95.25 98 GLU A C 1
ATOM 739 O O . GLU A 1 98 ? -5.065 -17.558 2.314 1.00 95.25 98 GLU A O 1
ATOM 744 N N . LEU A 1 99 ? -5.632 -17.248 4.461 1.00 93.94 99 LEU A N 1
ATOM 745 C CA . LEU A 1 99 ? -5.357 -15.810 4.484 1.00 93.94 99 LEU A CA 1
ATOM 746 C C . LEU A 1 99 ? -3.871 -15.494 4.272 1.00 93.94 99 LEU A C 1
ATOM 748 O O . LEU A 1 99 ? -3.564 -14.494 3.634 1.00 93.94 99 LEU A O 1
ATOM 752 N N . CYS A 1 100 ? -2.954 -16.335 4.759 1.00 93.81 100 CYS A N 1
ATOM 753 C CA . CYS A 1 100 ? -1.523 -16.176 4.489 1.00 93.81 100 CYS A CA 1
ATOM 754 C C . CYS A 1 100 ? -1.159 -16.424 3.016 1.00 93.81 100 CYS A C 1
ATOM 756 O O . CYS A 1 100 ? -0.202 -15.839 2.517 1.00 93.81 100 CYS A O 1
ATOM 758 N N . GLU A 1 101 ? -1.894 -17.289 2.317 1.00 93.88 101 GLU A N 1
ATOM 759 C CA . GLU A 1 101 ? -1.660 -17.595 0.897 1.00 93.88 101 GLU A CA 1
ATOM 760 C C . GLU A 1 101 ? -2.447 -16.659 -0.041 1.00 93.88 101 GLU A C 1
ATOM 762 O O . GLU A 1 101 ? -2.158 -16.564 -1.238 1.00 93.88 101 GLU A O 1
ATOM 767 N N . TYR A 1 102 ? -3.448 -15.954 0.487 1.00 94.69 102 TYR A N 1
ATOM 768 C CA . TYR A 1 102 ? -4.326 -15.094 -0.288 1.00 94.69 102 TYR A CA 1
ATOM 769 C C . TYR A 1 102 ? -3.603 -13.844 -0.804 1.00 94.69 102 TYR A C 1
ATOM 771 O O . TYR A 1 102 ? -3.023 -13.060 -0.057 1.00 94.69 102 TYR A O 1
ATOM 779 N N . GLN A 1 103 ? -3.708 -13.598 -2.110 1.00 94.44 103 GLN A N 1
ATOM 780 C CA . GLN A 1 103 ? -3.174 -12.391 -2.733 1.00 94.44 103 GLN A CA 1
ATOM 781 C C . GLN A 1 103 ? -4.288 -11.392 -3.018 1.00 94.44 103 GLN A C 1
ATOM 783 O O . GLN A 1 103 ? -5.181 -11.624 -3.837 1.00 94.44 103 GLN A O 1
ATOM 788 N N . LEU A 1 104 ? -4.211 -10.237 -2.363 1.00 94.94 104 LEU A N 1
ATOM 789 C CA . LEU A 1 104 ? -5.149 -9.150 -2.587 1.00 94.94 104 LEU A CA 1
ATOM 790 C C . LEU A 1 104 ? -4.695 -8.305 -3.785 1.00 94.94 104 LEU A C 1
ATOM 792 O O . LEU A 1 104 ? -3.540 -7.895 -3.875 1.00 94.94 104 LEU A O 1
ATOM 796 N N . PHE A 1 105 ? -5.624 -8.016 -4.699 1.00 95.38 105 PHE A N 1
ATOM 797 C CA . PHE A 1 105 ? -5.331 -7.262 -5.919 1.00 95.38 105 PHE A CA 1
ATOM 798 C C . PHE A 1 105 ? -4.645 -5.916 -5.627 1.00 95.38 105 PHE A C 1
ATOM 800 O O . PHE A 1 105 ? -5.201 -5.065 -4.925 1.00 95.38 105 PHE A O 1
ATOM 807 N N . GLY A 1 106 ? -3.454 -5.712 -6.198 1.00 96.00 106 GLY A N 1
ATOM 808 C CA . GLY A 1 106 ? -2.662 -4.491 -6.016 1.00 96.00 106 GLY A CA 1
ATOM 809 C C . GLY A 1 106 ? -2.168 -4.242 -4.587 1.00 96.00 106 GLY A C 1
ATOM 810 O O . GLY A 1 106 ? -2.030 -3.078 -4.189 1.00 96.00 106 GLY A O 1
ATOM 811 N N . ARG A 1 107 ? -1.971 -5.297 -3.791 1.00 96.50 107 ARG A N 1
ATOM 812 C CA . ARG A 1 107 ? -1.418 -5.247 -2.428 1.00 96.50 107 ARG A CA 1
ATOM 813 C C . ARG A 1 107 ? -0.362 -6.334 -2.286 1.00 96.50 107 ARG A C 1
ATOM 815 O O . ARG A 1 107 ? -0.698 -7.477 -1.994 1.00 96.50 107 ARG A O 1
ATOM 822 N N . PHE A 1 108 ? 0.883 -5.956 -2.561 1.00 97.31 108 PHE A N 1
ATOM 823 C CA . PHE A 1 108 ? 2.029 -6.841 -2.743 1.00 97.31 108 PHE A CA 1
ATOM 824 C C . PHE A 1 108 ? 1.670 -8.083 -3.575 1.00 97.31 10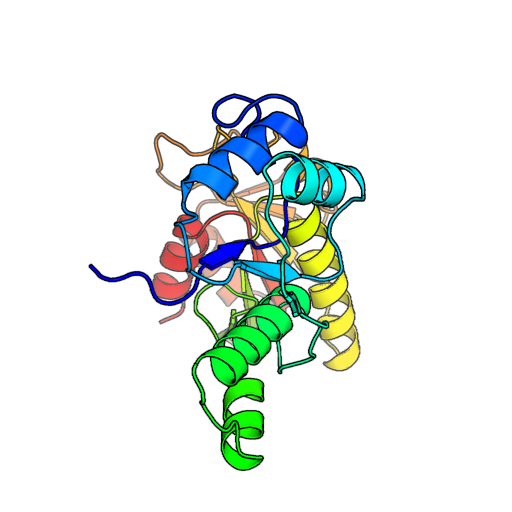8 PHE A C 1
ATOM 826 O O . PHE A 1 108 ? 1.979 -9.221 -3.232 1.00 97.31 108 PHE A O 1
ATOM 833 N N . GLU A 1 109 ? 0.930 -7.865 -4.663 1.00 97.38 109 GLU A N 1
ATOM 834 C CA . GLU A 1 109 ? 0.424 -8.950 -5.492 1.00 97.38 109 GLU 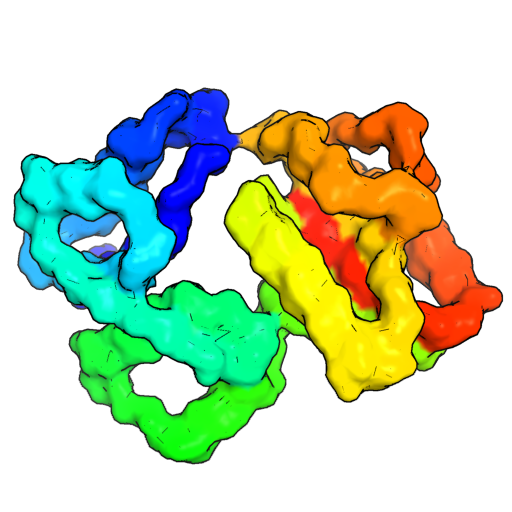A CA 1
ATOM 835 C C . GLU A 1 109 ? 1.556 -9.469 -6.381 1.00 97.38 109 GLU A C 1
ATOM 837 O O . GLU A 1 109 ? 2.028 -8.759 -7.268 1.00 97.38 109 GLU A O 1
ATOM 842 N N . ILE A 1 110 ? 1.985 -10.706 -6.145 1.00 97.31 110 ILE A N 1
ATOM 843 C CA . ILE A 1 110 ? 3.080 -11.353 -6.870 1.00 97.31 110 ILE A CA 1
ATOM 844 C C . ILE A 1 110 ? 2.527 -12.085 -8.094 1.00 97.31 110 ILE A C 1
ATOM 846 O O . ILE A 1 110 ? 1.629 -12.916 -7.984 1.00 97.31 110 ILE A O 1
ATOM 850 N N . VAL A 1 111 ? 3.110 -11.814 -9.257 1.00 96.94 111 VAL A N 1
ATOM 851 C CA . VAL A 1 111 ? 2.821 -12.455 -10.538 1.00 96.94 111 VAL A CA 1
ATOM 852 C C . VAL A 1 111 ? 4.122 -13.003 -11.117 1.00 96.94 111 VAL A C 1
ATOM 854 O O . VAL A 1 111 ? 5.065 -12.256 -11.373 1.00 96.94 111 VAL A O 1
ATOM 857 N N . ASN A 1 112 ? 4.158 -14.309 -11.371 1.00 96.38 112 ASN A N 1
ATOM 858 C CA . ASN A 1 112 ? 5.258 -14.950 -12.086 1.00 96.38 112 ASN A CA 1
ATOM 859 C C . ASN A 1 112 ? 4.956 -14.952 -13.585 1.00 96.38 112 ASN A C 1
ATOM 861 O O . ASN A 1 112 ? 3.980 -15.563 -14.021 1.00 96.38 112 ASN A O 1
ATOM 865 N N . TRP A 1 113 ? 5.782 -14.278 -14.382 1.00 96.25 113 TRP A N 1
ATOM 866 C CA . TRP A 1 113 ? 5.538 -14.126 -15.816 1.00 96.25 113 TRP A CA 1
ATOM 867 C C . TRP A 1 113 ? 6.839 -14.129 -16.609 1.00 96.25 113 TRP A C 1
ATOM 869 O O . TRP A 1 113 ? 7.728 -13.329 -16.344 1.00 96.25 113 TRP A O 1
ATOM 879 N N . GLY A 1 114 ? 6.966 -15.030 -17.588 1.00 92.19 114 GLY A N 1
ATOM 880 C CA . GLY A 1 114 ? 8.154 -15.104 -18.450 1.00 92.19 114 GLY A CA 1
ATOM 881 C C . GLY A 1 114 ? 9.473 -15.360 -17.704 1.00 92.19 114 GLY A C 1
ATOM 882 O O . GLY A 1 114 ? 10.523 -14.968 -18.193 1.00 92.19 114 GLY A O 1
ATOM 883 N N . GLY A 1 115 ? 9.426 -15.972 -16.514 1.00 93.81 115 GLY A N 1
ATOM 884 C CA . GLY A 1 115 ? 10.589 -16.136 -15.630 1.00 93.81 115 GLY A CA 1
ATOM 885 C C . GLY A 1 115 ? 10.903 -14.912 -14.759 1.00 93.81 115 GLY A C 1
ATOM 886 O O . GLY A 1 115 ? 11.830 -14.961 -13.959 1.00 93.81 115 GLY A O 1
ATOM 887 N N . HIS A 1 116 ? 10.139 -13.825 -14.878 1.00 96.75 116 HIS A N 1
ATOM 888 C CA . HIS A 1 116 ? 10.238 -12.660 -14.004 1.00 96.75 116 HIS A CA 1
ATOM 889 C C . HIS A 1 116 ? 9.316 -12.813 -12.794 1.00 96.75 116 HIS A C 1
ATOM 891 O O . HIS A 1 116 ? 8.192 -13.306 -12.921 1.00 96.75 116 HIS A O 1
ATOM 897 N N . THR A 1 117 ? 9.781 -12.322 -11.647 1.00 98.25 117 THR A N 1
ATOM 898 C CA . THR A 1 117 ? 8.933 -12.090 -10.475 1.00 98.25 117 THR A CA 1
ATOM 899 C C . THR A 1 117 ? 8.457 -10.646 -10.531 1.00 98.25 117 THR A C 1
ATOM 901 O O . THR A 1 117 ? 9.274 -9.723 -10.577 1.00 98.25 117 THR A O 1
ATOM 904 N N . ILE A 1 118 ? 7.146 -10.434 -10.565 1.00 98.44 118 ILE A N 1
ATOM 905 C CA . ILE A 1 118 ? 6.549 -9.104 -10.670 1.00 98.44 118 ILE A CA 1
ATOM 906 C C . ILE A 1 118 ? 5.681 -8.851 -9.445 1.00 98.44 118 ILE A C 1
ATOM 908 O O . ILE A 1 118 ? 4.771 -9.623 -9.183 1.00 98.44 118 ILE A O 1
ATOM 912 N N . VAL A 1 119 ? 5.920 -7.756 -8.728 1.00 98.56 119 VAL A N 1
ATOM 913 C CA . VAL A 1 119 ? 5.036 -7.275 -7.659 1.00 98.56 119 VAL A CA 1
ATOM 914 C C . VAL A 1 119 ? 4.204 -6.114 -8.180 1.00 98.56 119 VAL A C 1
ATOM 916 O O . VAL A 1 119 ? 4.731 -5.176 -8.782 1.00 98.56 119 VAL A O 1
ATOM 919 N N . LEU A 1 120 ? 2.897 -6.169 -7.942 1.00 98.50 120 LEU A N 1
ATOM 920 C CA . LEU A 1 120 ? 1.951 -5.106 -8.243 1.00 98.50 120 LEU A CA 1
ATOM 921 C C . LEU A 1 120 ? 1.411 -4.528 -6.935 1.00 98.50 120 LEU A C 1
ATOM 923 O O . LEU A 1 120 ? 0.750 -5.224 -6.161 1.00 98.50 120 LEU A O 1
ATOM 927 N N . ASP A 1 121 ? 1.652 -3.241 -6.705 1.00 98.44 121 ASP A N 1
ATOM 928 C CA . ASP A 1 121 ? 1.218 -2.569 -5.487 1.00 98.44 121 ASP A CA 1
ATOM 929 C C . ASP A 1 121 ? 0.630 -1.177 -5.760 1.00 98.44 121 ASP A C 1
ATOM 931 O O . ASP A 1 121 ? 1.069 -0.414 -6.620 1.00 98.44 121 ASP A O 1
ATOM 935 N N . GLY A 1 122 ? -0.436 -0.849 -5.039 1.00 96.69 122 GLY A N 1
ATOM 936 C CA . GLY A 1 122 ? -1.124 0.429 -5.136 1.00 96.69 122 GLY A CA 1
ATOM 937 C C . GLY A 1 122 ? -0.582 1.527 -4.220 1.00 96.69 122 GLY A C 1
ATOM 938 O O . GLY A 1 122 ? -1.231 2.570 -4.182 1.00 96.69 122 GLY A O 1
ATOM 939 N N . ALA A 1 123 ? 0.509 1.318 -3.478 1.00 95.69 123 ALA A N 1
ATOM 940 C CA . ALA A 1 123 ? 1.107 2.266 -2.535 1.00 95.69 123 ALA A CA 1
ATOM 941 C C . ALA A 1 123 ? 1.389 3.619 -3.192 1.00 95.69 123 ALA A C 1
ATOM 943 O O . ALA A 1 123 ? 1.891 3.680 -4.312 1.00 95.69 123 ALA A O 1
ATOM 944 N N . HIS A 1 124 ? 1.027 4.707 -2.517 1.00 94.06 124 HIS A N 1
ATOM 945 C CA . HIS A 1 124 ? 1.056 6.062 -3.089 1.00 94.06 124 HIS A CA 1
ATOM 946 C C . HIS A 1 124 ? 1.170 7.167 -2.032 1.00 94.06 124 HIS A C 1
ATOM 948 O O . HIS A 1 124 ? 0.764 8.310 -2.257 1.00 94.06 124 HIS A O 1
ATOM 954 N N . THR A 1 125 ? 1.683 6.791 -0.872 1.00 90.75 125 THR A N 1
ATOM 955 C CA . THR A 1 125 ? 1.824 7.599 0.339 1.00 90.75 125 THR A CA 1
ATOM 956 C C . THR A 1 125 ? 3.226 7.342 0.890 1.00 90.75 125 THR A C 1
ATOM 958 O O . THR A 1 125 ? 3.890 6.424 0.399 1.00 90.75 125 THR A O 1
ATOM 961 N N . TYR A 1 126 ? 3.719 8.123 1.851 1.00 90.06 126 TYR A N 1
ATOM 962 C CA . TYR A 1 126 ? 5.074 7.878 2.352 1.00 90.06 126 TYR A CA 1
ATOM 963 C C . TYR A 1 126 ? 5.147 6.535 3.049 1.00 90.06 126 TYR A C 1
ATOM 965 O O . TYR A 1 126 ? 5.999 5.722 2.695 1.00 90.06 126 TYR A O 1
ATOM 973 N N . ASP A 1 127 ? 4.226 6.278 3.968 1.00 88.31 127 ASP A N 1
ATOM 974 C CA . ASP A 1 127 ? 4.303 5.092 4.810 1.00 88.31 127 ASP A CA 1
ATOM 975 C C . ASP A 1 127 ? 4.086 3.821 3.990 1.00 88.31 127 ASP A C 1
ATOM 977 O O . ASP A 1 127 ? 4.853 2.863 4.108 1.00 88.31 127 ASP A O 1
ATOM 981 N N . SER A 1 128 ? 3.122 3.833 3.062 1.00 92.50 128 SER A N 1
ATOM 982 C CA . SER A 1 128 ? 2.909 2.688 2.169 1.00 92.50 128 SER A CA 1
ATOM 983 C C . SER A 1 128 ? 4.076 2.461 1.202 1.00 92.50 128 SER A C 1
ATOM 985 O O . SER A 1 128 ? 4.408 1.310 0.918 1.00 92.50 128 SER A O 1
ATOM 987 N N . VAL A 1 129 ? 4.727 3.524 0.708 1.00 95.81 129 VAL A N 1
ATOM 988 C CA . VAL A 1 129 ? 5.893 3.397 -0.181 1.00 95.81 129 VAL A CA 1
ATOM 989 C C . VAL A 1 129 ? 7.126 2.922 0.582 1.00 95.81 129 VAL A C 1
ATOM 991 O O . VAL A 1 129 ? 7.822 2.043 0.078 1.00 95.81 129 VAL A O 1
ATOM 994 N N . TYR A 1 130 ? 7.401 3.450 1.777 1.00 93.94 130 TYR A N 1
ATOM 995 C CA . TYR A 1 130 ? 8.504 2.973 2.615 1.00 93.94 130 TYR A CA 1
ATOM 996 C C . TYR A 1 130 ? 8.321 1.501 2.970 1.00 93.94 130 TYR A C 1
ATOM 998 O O . TYR A 1 130 ? 9.219 0.703 2.711 1.00 93.94 130 TYR A O 1
ATOM 1006 N N . TYR A 1 131 ? 7.131 1.124 3.443 1.00 94.00 131 TYR A N 1
ATOM 1007 C CA . TYR A 1 131 ? 6.827 -0.270 3.746 1.00 94.00 131 TYR A CA 1
ATOM 1008 C C . TYR A 1 131 ? 7.013 -1.180 2.527 1.00 94.00 131 TYR A C 1
ATOM 1010 O O . TYR A 1 131 ? 7.676 -2.210 2.627 1.00 94.00 131 TYR A O 1
ATOM 1018 N N . LEU A 1 132 ? 6.471 -0.803 1.361 1.00 97.38 132 LEU A N 1
ATOM 1019 C CA . LEU A 1 132 ? 6.639 -1.581 0.132 1.00 97.38 132 LEU A CA 1
ATOM 1020 C C . LEU A 1 132 ? 8.116 -1.734 -0.243 1.00 97.38 132 LEU A C 1
ATOM 1022 O O . LEU A 1 132 ? 8.525 -2.805 -0.691 1.00 97.38 132 LEU A O 1
ATOM 1026 N N . ARG A 1 133 ? 8.905 -0.664 -0.097 1.00 97.56 133 ARG A N 1
ATOM 1027 C CA . ARG A 1 133 ? 10.328 -0.675 -0.434 1.00 97.56 133 ARG A CA 1
ATOM 1028 C C . ARG A 1 133 ? 11.101 -1.656 0.426 1.00 97.56 133 ARG A C 1
ATOM 1030 O O . ARG A 1 133 ? 11.775 -2.523 -0.128 1.00 97.56 133 ARG A O 1
ATOM 1037 N N . ASP A 1 134 ? 10.955 -1.545 1.738 1.00 96.62 134 ASP A N 1
ATOM 1038 C CA . ASP A 1 134 ? 11.625 -2.429 2.688 1.00 96.62 134 ASP A CA 1
ATOM 1039 C C . ASP A 1 134 ? 11.190 -3.876 2.466 1.00 96.62 134 ASP A C 1
ATOM 1041 O O . ASP A 1 134 ? 12.021 -4.773 2.344 1.00 96.62 134 ASP A O 1
ATOM 1045 N N . LYS A 1 135 ? 9.884 -4.092 2.290 1.00 97.06 135 LYS A N 1
ATOM 1046 C CA . LYS A 1 135 ? 9.323 -5.412 2.029 1.00 97.06 135 LYS A CA 1
ATOM 1047 C C . LYS A 1 135 ? 9.855 -6.040 0.743 1.00 97.06 135 LYS A C 1
ATOM 1049 O O . LYS A 1 135 ? 10.239 -7.203 0.754 1.00 97.06 135 LYS A O 1
ATOM 1054 N N . ALA A 1 136 ? 9.893 -5.302 -0.365 1.00 98.00 136 ALA A N 1
ATOM 1055 C CA . ALA A 1 136 ? 10.404 -5.835 -1.624 1.00 98.00 136 ALA A CA 1
ATOM 1056 C C . ALA A 1 136 ? 11.901 -6.161 -1.534 1.00 98.00 136 ALA A C 1
ATOM 1058 O O . ALA A 1 136 ? 12.338 -7.156 -2.102 1.00 98.00 136 ALA A O 1
ATOM 1059 N N . LEU A 1 137 ? 12.688 -5.351 -0.818 1.00 97.50 137 LEU A N 1
ATOM 1060 C CA . LEU A 1 137 ? 14.105 -5.638 -0.590 1.00 97.50 137 LEU A CA 1
ATOM 1061 C C . LEU A 1 137 ? 14.293 -6.912 0.246 1.00 97.50 137 LEU A C 1
ATOM 1063 O O . LEU A 1 137 ? 15.084 -7.765 -0.150 1.00 97.50 137 LEU A O 1
ATOM 1067 N N . SER A 1 138 ? 13.537 -7.080 1.335 1.00 96.81 138 SER A N 1
ATOM 1068 C CA . SER A 1 138 ? 13.556 -8.315 2.134 1.00 96.81 138 SER A CA 1
ATOM 1069 C C . SER A 1 138 ? 13.125 -9.527 1.312 1.00 96.81 138 SER A C 1
ATOM 1071 O O . SER A 1 138 ? 13.844 -10.521 1.274 1.00 96.81 138 SER A O 1
ATOM 1073 N N . TYR A 1 139 ? 12.027 -9.408 0.561 1.00 97.25 139 TYR A N 1
ATOM 1074 C CA . TYR A 1 139 ? 11.534 -10.464 -0.323 1.00 97.25 139 TYR A CA 1
ATOM 1075 C C . TYR A 1 139 ? 12.585 -10.865 -1.367 1.00 97.25 139 TYR A C 1
ATOM 1077 O O . TYR A 1 139 ? 12.771 -12.046 -1.652 1.00 97.25 139 TYR A O 1
ATOM 1085 N N . ALA A 1 140 ? 13.321 -9.899 -1.926 1.00 97.81 140 ALA A N 1
ATOM 1086 C CA . ALA A 1 140 ? 14.386 -10.206 -2.872 1.00 97.81 140 ALA A CA 1
ATOM 1087 C C . ALA A 1 140 ? 15.502 -11.047 -2.232 1.00 97.81 140 ALA A C 1
ATOM 1089 O O . ALA A 1 140 ? 15.959 -12.012 -2.839 1.00 97.81 140 ALA A O 1
ATOM 1090 N N . VAL A 1 141 ? 15.904 -10.718 -1.001 1.00 97.69 141 VAL A N 1
ATOM 1091 C CA . VAL A 1 141 ? 16.918 -11.476 -0.250 1.00 97.69 141 VAL A CA 1
ATOM 1092 C C . VAL A 1 141 ? 16.415 -12.876 0.107 1.00 97.69 141 VAL A C 1
ATOM 1094 O O . VAL A 1 141 ? 17.131 -13.853 -0.094 1.00 97.69 141 VAL A O 1
ATOM 1097 N N . GLU A 1 142 ? 15.186 -12.985 0.609 1.00 96.94 142 GLU A N 1
ATOM 1098 C CA . GLU A 1 142 ? 14.576 -14.250 1.038 1.00 96.94 142 GLU A CA 1
ATOM 1099 C C . GLU A 1 142 ? 14.404 -15.250 -0.113 1.00 96.94 142 GLU A C 1
ATOM 1101 O O . GLU A 1 142 ? 14.488 -16.461 0.098 1.00 96.94 142 GLU A O 1
ATOM 1106 N N . HIS A 1 143 ? 14.208 -14.746 -1.333 1.00 96.44 143 HIS A N 1
ATOM 1107 C CA . HIS A 1 143 ? 13.947 -15.550 -2.526 1.00 96.44 143 HIS A CA 1
ATOM 1108 C C . HIS A 1 143 ? 15.111 -15.597 -3.532 1.00 96.44 143 HIS A C 1
ATOM 1110 O O . HIS A 1 143 ? 14.909 -16.068 -4.652 1.00 96.44 143 HIS A O 1
ATOM 1116 N N . ASP A 1 144 ? 16.309 -15.133 -3.153 1.00 96.81 144 ASP A N 1
ATOM 1117 C CA . ASP A 1 144 ? 17.506 -15.086 -4.016 1.00 96.81 144 ASP A CA 1
ATOM 1118 C C . ASP A 1 144 ? 17.243 -14.397 -5.374 1.00 96.81 144 ASP A C 1
ATOM 1120 O O . ASP A 1 144 ? 17.626 -14.857 -6.453 1.00 96.81 144 ASP A O 1
ATOM 1124 N N . LEU A 1 145 ? 16.513 -13.281 -5.326 1.00 97.25 145 LEU A N 1
ATOM 1125 C CA . LEU A 1 145 ? 16.179 -12.465 -6.487 1.00 97.25 145 LEU A CA 1
ATOM 1126 C C . LEU A 1 145 ? 17.169 -11.299 -6.633 1.00 97.25 145 LEU A C 1
ATOM 1128 O O . LEU A 1 145 ? 17.695 -10.788 -5.642 1.00 97.25 145 LEU A O 1
ATOM 1132 N N . PRO A 1 146 ? 17.396 -10.798 -7.863 1.00 95.81 146 PRO A N 1
ATOM 1133 C CA . PRO A 1 146 ? 18.140 -9.559 -8.046 1.00 95.81 146 PRO A CA 1
ATOM 1134 C C . PRO A 1 146 ? 17.408 -8.381 -7.390 1.00 95.81 146 PRO A C 1
ATOM 1136 O O . PRO A 1 146 ? 16.192 -8.416 -7.198 1.00 95.81 146 PRO A O 1
ATOM 1139 N N . GLU A 1 147 ? 18.135 -7.290 -7.135 1.00 95.88 147 GLU A N 1
ATOM 1140 C CA . GLU A 1 147 ? 17.520 -6.054 -6.645 1.00 95.88 147 GLU A CA 1
ATOM 1141 C C . GLU A 1 147 ? 16.324 -5.620 -7.516 1.00 95.88 147 GLU A C 1
ATOM 1143 O O . GLU A 1 147 ? 16.379 -5.727 -8.750 1.00 95.88 147 GLU A O 1
ATOM 1148 N N . PRO A 1 148 ? 15.261 -5.061 -6.915 1.00 98.00 148 PRO A N 1
ATOM 1149 C CA . PRO A 1 148 ? 14.069 -4.666 -7.648 1.00 98.00 148 PRO A CA 1
ATOM 1150 C C . PRO A 1 148 ? 14.363 -3.590 -8.700 1.00 98.00 148 PRO A C 1
ATOM 1152 O O . PRO A 1 148 ? 15.143 -2.656 -8.484 1.00 98.00 148 PRO A O 1
ATOM 1155 N N . ILE A 1 149 ? 13.712 -3.721 -9.854 1.00 97.94 149 ILE A N 1
ATOM 1156 C CA . ILE A 1 149 ? 13.521 -2.642 -10.824 1.00 97.94 149 ILE A CA 1
ATOM 1157 C C . ILE A 1 149 ? 12.185 -1.980 -10.498 1.00 97.94 149 ILE A C 1
ATOM 1159 O O . ILE A 1 149 ? 11.136 -2.624 -10.533 1.00 97.94 149 ILE A O 1
ATOM 1163 N N . TRP A 1 150 ? 12.217 -0.688 -10.201 1.00 98.44 150 TRP A N 1
ATOM 1164 C CA . TRP A 1 150 ? 11.047 0.074 -9.788 1.00 98.44 150 TRP A CA 1
ATOM 1165 C C . TRP A 1 150 ? 10.359 0.690 -10.998 1.00 98.44 150 TRP A C 1
ATOM 1167 O O . TRP A 1 150 ? 10.963 1.428 -11.772 1.00 98.44 150 TRP A O 1
ATOM 1177 N N . CYS A 1 151 ? 9.077 0.400 -11.153 1.00 98.25 151 CYS A N 1
ATOM 1178 C CA . CYS A 1 151 ? 8.223 0.941 -12.195 1.00 98.25 151 CYS A CA 1
ATOM 1179 C C . CYS A 1 151 ? 7.135 1.778 -11.534 1.00 98.25 151 CYS A C 1
ATOM 1181 O O . CYS A 1 151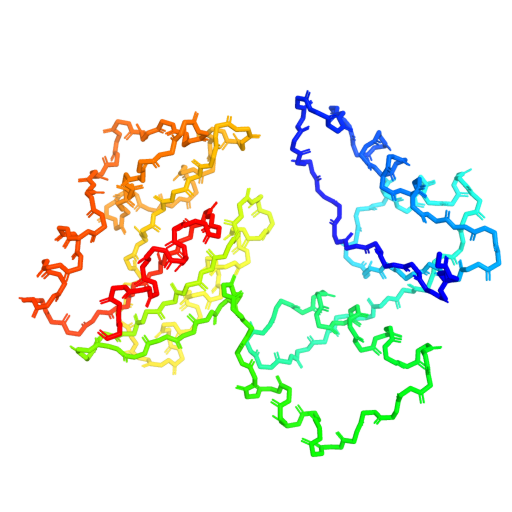 ? 6.150 1.247 -11.024 1.00 98.25 151 CYS A O 1
ATOM 1183 N N . ILE A 1 152 ? 7.328 3.092 -11.504 1.00 98.12 152 ILE A N 1
ATOM 1184 C CA . ILE A 1 152 ? 6.512 3.980 -10.678 1.00 98.12 152 ILE A CA 1
ATOM 1185 C C . ILE A 1 152 ? 5.546 4.813 -11.524 1.00 98.12 152 ILE A C 1
ATOM 1187 O O . ILE A 1 152 ? 5.870 5.232 -12.637 1.00 98.12 152 ILE A O 1
ATOM 1191 N N . HIS A 1 153 ? 4.356 5.073 -10.988 1.00 96.94 153 HIS A N 1
ATOM 1192 C CA . HIS A 1 153 ? 3.390 6.016 -11.548 1.00 96.94 153 HIS A CA 1
ATOM 1193 C C . HIS A 1 153 ? 2.510 6.601 -10.444 1.00 96.94 153 HIS A C 1
ATOM 1195 O O . HIS A 1 153 ? 1.630 5.909 -9.934 1.00 96.94 153 HIS A O 1
ATOM 1201 N N . PHE A 1 154 ? 2.670 7.887 -10.140 1.00 96.00 154 PHE A N 1
ATOM 1202 C CA . PHE A 1 154 ? 1.837 8.584 -9.155 1.00 96.00 154 PHE A CA 1
ATOM 1203 C C . PHE A 1 154 ? 0.865 9.560 -9.823 1.00 96.00 154 PHE A C 1
ATOM 1205 O O . PHE A 1 154 ? 1.128 10.087 -10.906 1.00 96.00 154 PHE A O 1
ATOM 1212 N N . LEU A 1 155 ? -0.275 9.804 -9.174 1.00 94.06 155 LEU A N 1
ATOM 1213 C CA . LEU A 1 155 ? -1.262 10.791 -9.617 1.00 94.06 155 LEU A CA 1
ATOM 1214 C C . LEU A 1 155 ? -0.856 12.213 -9.193 1.00 94.06 155 LEU A C 1
ATOM 1216 O O . LEU A 1 155 ? -0.092 12.396 -8.250 1.00 94.06 155 LEU A O 1
ATOM 1220 N N . LYS A 1 156 ? -1.378 13.230 -9.883 1.00 92.25 156 LYS A N 1
ATOM 1221 C CA . LYS A 1 156 ? -1.011 14.645 -9.690 1.00 92.25 156 LYS A CA 1
ATOM 1222 C C . LYS A 1 156 ? -1.392 15.232 -8.327 1.00 92.25 156 LYS A C 1
ATOM 1224 O O . LYS A 1 156 ? -0.824 16.244 -7.946 1.00 92.25 156 LYS A O 1
ATOM 1229 N N . ASP A 1 157 ? -2.362 14.630 -7.642 1.00 87.69 157 ASP A N 1
ATOM 1230 C CA . ASP A 1 157 ? -2.809 14.994 -6.290 1.00 87.69 157 ASP A CA 1
ATOM 1231 C C . ASP A 1 157 ? -1.940 14.366 -5.187 1.00 87.69 157 ASP A C 1
ATOM 1233 O O . ASP A 1 157 ? -2.175 14.593 -4.000 1.00 87.69 157 ASP A O 1
ATOM 1237 N N . LYS A 1 158 ? -0.949 13.550 -5.569 1.00 88.81 158 LYS A N 1
ATOM 1238 C CA . LYS A 1 158 ? 0.024 12.954 -4.655 1.00 88.81 158 LYS A CA 1
ATOM 1239 C C . LYS A 1 158 ? 1.268 13.832 -4.534 1.00 88.81 158 LYS A C 1
ATOM 1241 O O . LYS A 1 158 ? 1.535 14.710 -5.355 1.00 88.81 158 LYS A O 1
ATOM 1246 N N . ARG A 1 159 ? 2.037 13.575 -3.477 1.00 86.31 159 ARG A N 1
ATOM 1247 C CA . ARG A 1 159 ? 3.295 14.262 -3.166 1.00 86.31 159 ARG A CA 1
ATOM 1248 C C . ARG A 1 159 ? 4.282 14.136 -4.334 1.00 86.31 159 ARG A C 1
ATOM 1250 O O . ARG A 1 159 ? 4.552 13.038 -4.817 1.00 86.31 159 ARG A O 1
ATOM 1257 N N . LYS A 1 160 ? 4.799 15.278 -4.801 1.00 88.25 160 LYS A N 1
ATOM 1258 C CA . LYS A 1 160 ? 5.668 15.370 -5.992 1.00 88.25 160 LYS A CA 1
ATOM 1259 C C . LYS A 1 160 ? 7.057 14.767 -5.780 1.00 88.25 160 LYS A C 1
ATOM 1261 O O . LYS A 1 160 ? 7.715 14.445 -6.758 1.00 88.25 160 LYS A O 1
ATOM 1266 N N . ASP A 1 161 ? 7.455 14.622 -4.524 1.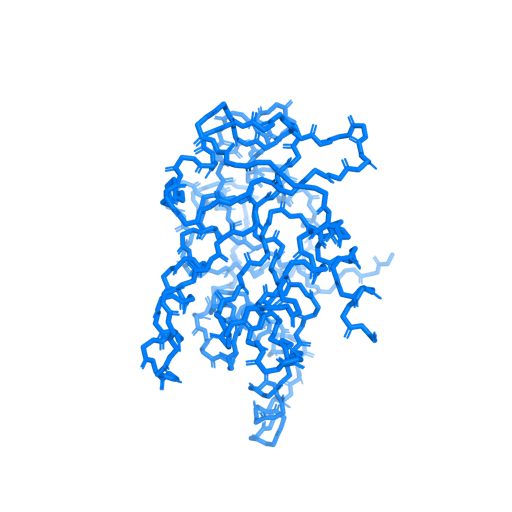00 91.88 161 ASP A N 1
ATOM 1267 C CA . ASP A 1 161 ? 8.730 14.099 -4.038 1.00 91.88 161 ASP A CA 1
ATOM 1268 C C . ASP A 1 161 ? 8.673 12.603 -3.664 1.00 91.88 161 ASP A C 1
ATOM 1270 O O . ASP A 1 161 ? 9.685 12.024 -3.288 1.00 91.88 161 ASP A O 1
ATOM 1274 N N . LEU A 1 162 ? 7.528 11.920 -3.823 1.00 93.62 162 LEU A N 1
ATOM 1275 C CA . LEU A 1 162 ? 7.470 10.450 -3.711 1.00 93.62 162 LEU A CA 1
ATOM 1276 C C . LEU A 1 162 ? 8.440 9.717 -4.660 1.00 93.62 162 LEU A C 1
ATOM 1278 O O . LEU A 1 162 ? 9.035 8.727 -4.234 1.00 93.62 162 LEU A O 1
ATOM 1282 N N . PRO A 1 163 ? 8.637 10.147 -5.925 1.00 95.50 163 PRO A N 1
ATOM 1283 C CA . PRO A 1 163 ? 9.615 9.522 -6.814 1.00 95.50 163 PRO A CA 1
ATOM 1284 C C . PRO A 1 163 ? 11.054 9.567 -6.295 1.00 95.50 163 PRO A C 1
ATOM 1286 O O . PRO A 1 163 ? 11.829 8.668 -6.615 1.00 95.50 163 PRO A O 1
ATOM 1289 N N . ASP A 1 164 ? 11.399 10.568 -5.483 1.00 94.75 164 ASP A N 1
ATOM 1290 C CA . ASP A 1 164 ? 12.753 10.764 -4.948 1.00 94.75 164 ASP A CA 1
ATOM 1291 C C . ASP A 1 164 ? 13.129 9.676 -3.931 1.00 94.75 164 ASP A C 1
ATOM 1293 O O . ASP A 1 164 ? 14.303 9.466 -3.632 1.00 94.75 164 ASP A O 1
ATOM 1297 N N . LEU A 1 165 ? 12.133 8.937 -3.429 1.00 95.50 165 LEU A N 1
ATOM 1298 C CA . LEU A 1 165 ? 12.336 7.798 -2.540 1.00 95.50 165 LEU A CA 1
ATOM 1299 C C . LEU A 1 165 ? 12.921 6.583 -3.265 1.00 95.50 165 LEU A C 1
ATOM 1301 O O . LEU A 1 165 ? 13.396 5.661 -2.609 1.00 95.50 165 LEU A O 1
ATOM 1305 N N . PHE A 1 166 ? 12.881 6.535 -4.596 1.00 96.94 166 PHE A N 1
ATOM 1306 C CA . PHE A 1 166 ? 13.338 5.382 -5.364 1.00 96.94 166 PHE A CA 1
ATOM 1307 C C . PHE A 1 166 ? 14.742 5.607 -5.946 1.00 96.94 166 PHE A C 1
ATOM 1309 O O . PHE A 1 166 ? 15.088 6.720 -6.345 1.00 96.94 166 PHE A O 1
ATOM 1316 N N . PRO A 1 167 ? 15.580 4.558 -6.042 1.00 94.75 167 PRO A N 1
ATOM 1317 C CA . PRO A 1 167 ? 16.930 4.688 -6.582 1.00 94.75 167 PRO A CA 1
ATOM 1318 C C . PRO A 1 167 ? 16.886 5.008 -8.083 1.00 94.75 167 PRO A C 1
ATOM 1320 O O . PRO A 1 167 ? 16.442 4.184 -8.887 1.00 94.75 167 PRO A O 1
ATOM 1323 N N . SER A 1 168 ? 17.383 6.181 -8.482 1.00 88.69 168 SER A N 1
ATOM 1324 C CA . SER A 1 168 ? 17.303 6.684 -9.866 1.00 88.69 168 SER A CA 1
ATOM 1325 C C . SER A 1 168 ? 17.824 5.693 -10.917 1.00 88.69 168 SER A C 1
ATOM 1327 O O . SER A 1 168 ? 17.184 5.491 -11.945 1.00 88.69 168 SER A O 1
ATOM 1329 N N . GLY A 1 169 ? 18.930 4.995 -10.635 1.00 92.06 169 GLY A N 1
ATOM 1330 C CA . GLY A 1 169 ? 19.548 4.021 -11.547 1.00 92.06 169 GLY A CA 1
ATOM 1331 C C . GLY A 1 169 ? 18.770 2.714 -11.755 1.00 92.06 169 GLY A C 1
ATOM 1332 O O . GLY A 1 169 ? 19.122 1.938 -12.641 1.00 92.06 169 GLY A O 1
ATOM 1333 N N . ARG A 1 170 ? 17.723 2.454 -10.963 1.00 95.25 170 ARG A N 1
ATOM 1334 C CA . ARG A 1 170 ? 16.869 1.256 -11.077 1.00 95.25 170 ARG A CA 1
ATOM 1335 C C . ARG A 1 170 ? 15.386 1.595 -11.203 1.00 95.25 170 ARG A C 1
ATOM 1337 O O . ARG A 1 170 ? 14.546 0.725 -10.987 1.00 95.25 170 ARG A O 1
ATOM 1344 N N . THR A 1 171 ? 15.061 2.844 -11.532 1.00 97.94 171 THR A N 1
ATOM 1345 C CA . THR A 1 171 ? 13.683 3.336 -11.529 1.00 97.94 171 THR A CA 1
ATOM 1346 C C . THR A 1 171 ? 13.278 3.872 -12.893 1.00 97.94 171 THR A C 1
ATOM 1348 O O . THR A 1 171 ? 13.968 4.699 -13.490 1.00 97.94 171 THR A O 1
ATOM 1351 N N . ALA A 1 172 ? 12.122 3.425 -13.372 1.00 97.38 172 ALA A N 1
ATOM 1352 C CA . ALA A 1 172 ? 11.457 3.949 -14.549 1.00 97.38 172 ALA A CA 1
ATOM 1353 C C . ALA A 1 172 ? 10.083 4.508 -14.170 1.00 97.38 172 ALA A C 1
ATOM 1355 O O . ALA A 1 172 ? 9.299 3.874 -13.463 1.00 97.38 172 ALA A O 1
ATOM 1356 N N . TRP A 1 173 ? 9.771 5.687 -14.689 1.00 97.75 173 TRP A N 1
ATOM 1357 C CA . TRP A 1 173 ? 8.425 6.224 -14.693 1.00 97.75 173 TRP A CA 1
ATOM 1358 C C . TRP A 1 173 ? 7.608 5.574 -15.813 1.00 97.75 173 TRP A C 1
ATOM 1360 O O . TRP A 1 173 ? 7.975 5.649 -16.992 1.00 97.75 173 TRP A O 1
ATOM 1370 N N . ILE A 1 174 ? 6.479 4.966 -15.453 1.00 97.75 174 ILE A N 1
ATOM 1371 C CA . ILE A 1 174 ? 5.549 4.375 -16.414 1.00 97.75 174 ILE A CA 1
ATOM 1372 C C . ILE A 1 174 ? 4.479 5.400 -16.786 1.00 97.75 174 ILE A C 1
ATOM 1374 O O . ILE A 1 174 ? 3.666 5.828 -15.963 1.00 97.75 174 ILE A O 1
ATOM 1378 N N . ASN A 1 175 ? 4.463 5.799 -18.051 1.00 95.19 175 ASN A N 1
ATOM 1379 C CA . ASN A 1 175 ? 3.503 6.754 -18.578 1.00 95.19 175 ASN A CA 1
ATOM 1380 C C . ASN A 1 175 ? 2.153 6.076 -18.801 1.00 95.19 175 ASN A C 1
ATOM 1382 O O . ASN A 1 175 ? 2.004 5.216 -19.659 1.00 95.19 175 ASN A O 1
ATOM 1386 N N . LEU A 1 176 ? 1.135 6.482 -18.047 1.00 93.44 176 LEU A N 1
ATOM 1387 C CA . LEU A 1 176 ? -0.238 6.073 -18.324 1.00 93.44 176 LEU A CA 1
ATOM 1388 C C . LEU A 1 176 ? -0.986 7.220 -18.979 1.00 93.44 176 LEU A C 1
ATOM 1390 O O . LEU A 1 176 ? -0.906 8.366 -18.537 1.00 93.44 176 LEU A O 1
ATOM 1394 N N . LYS A 1 177 ? -1.811 6.888 -19.972 1.00 89.56 177 LYS A N 1
ATOM 1395 C CA . LYS A 1 177 ? -2.796 7.813 -20.538 1.00 89.56 177 LYS A CA 1
ATOM 1396 C C . LYS A 1 177 ? -3.890 8.089 -19.493 1.00 89.56 177 LYS A C 1
ATOM 1398 O O . LYS A 1 177 ? -4.936 7.435 -19.444 1.00 89.56 177 LYS A O 1
ATOM 1403 N N . ASP A 1 178 ? -3.629 9.032 -18.590 1.00 87.56 178 ASP A N 1
ATOM 1404 C CA . ASP A 1 178 ? -4.550 9.522 -17.561 1.00 87.56 178 ASP A CA 1
ATOM 1405 C C . ASP A 1 178 ? -4.420 11.041 -17.398 1.00 87.56 178 ASP A C 1
ATOM 1407 O O . ASP A 1 178 ? -3.331 11.561 -17.192 1.00 87.56 178 ASP A O 1
ATOM 1411 N N . LYS A 1 179 ? -5.546 11.761 -17.412 1.00 90.62 179 LYS A N 1
ATOM 1412 C CA . LYS A 1 179 ? -5.592 13.213 -17.156 1.00 90.62 179 LYS A CA 1
ATOM 1413 C C . LYS A 1 179 ? -5.214 13.587 -15.712 1.00 90.62 179 LYS A C 1
ATOM 1415 O O . LYS A 1 179 ? -5.023 14.764 -15.400 1.00 90.62 179 LYS A O 1
ATOM 1420 N N . ARG A 1 180 ? -5.192 12.602 -14.814 1.00 91.81 180 ARG A N 1
ATOM 1421 C CA . ARG A 1 180 ? -4.774 12.716 -13.415 1.00 91.81 180 ARG A CA 1
ATOM 1422 C C . ARG A 1 180 ? -3.348 12.226 -13.186 1.00 91.81 180 ARG A C 1
ATOM 1424 O O . ARG A 1 180 ? -2.905 12.303 -12.049 1.00 91.81 180 ARG A O 1
ATOM 1431 N N . ALA A 1 181 ? -2.654 11.715 -14.206 1.00 91.25 181 ALA A N 1
ATOM 1432 C CA . ALA A 1 181 ? -1.259 11.319 -14.063 1.00 91.25 181 ALA A CA 1
ATOM 1433 C C . ALA A 1 181 ? -0.424 12.502 -13.557 1.00 91.25 181 ALA A C 1
ATOM 1435 O O . ALA A 1 181 ? -0.626 13.641 -13.990 1.00 91.25 181 ALA A O 1
ATOM 1436 N N . GLY A 1 182 ? 0.488 12.225 -12.630 1.00 91.50 182 GLY A N 1
ATOM 1437 C CA . GLY A 1 182 ? 1.545 13.155 -12.266 1.00 91.50 182 GLY A CA 1
ATOM 1438 C C . GLY A 1 182 ? 2.550 13.324 -13.405 1.00 91.50 182 GLY A C 1
ATOM 1439 O O . GLY A 1 182 ? 2.464 12.678 -14.454 1.00 91.50 182 GLY A O 1
ATOM 1440 N N . THR A 1 183 ? 3.523 14.198 -13.185 1.00 90.62 183 THR A N 1
ATOM 1441 C CA . THR A 1 183 ? 4.595 14.444 -14.150 1.00 90.62 183 THR A CA 1
ATOM 1442 C C . THR A 1 183 ? 5.793 13.565 -13.824 1.00 90.62 183 THR A C 1
ATOM 1444 O O . THR A 1 183 ? 6.237 13.531 -12.679 1.00 90.62 183 THR A O 1
ATOM 1447 N N . ALA A 1 184 ? 6.335 12.896 -14.840 1.00 92.50 184 ALA A N 1
ATOM 1448 C CA . ALA A 1 184 ? 7.574 12.141 -14.719 1.00 92.50 184 ALA A CA 1
ATOM 1449 C C . ALA A 1 184 ? 8.745 13.071 -14.347 1.00 92.50 184 ALA A C 1
ATOM 1451 O O . ALA A 1 184 ? 8.996 14.014 -15.107 1.00 92.50 184 ALA A O 1
ATOM 1452 N N . PRO A 1 185 ? 9.485 12.802 -13.257 1.00 93.00 185 PRO A N 1
ATOM 1453 C CA . PRO A 1 185 ? 10.713 13.526 -12.949 1.00 93.00 185 PRO A CA 1
ATOM 1454 C C . PRO A 1 185 ? 11.740 13.412 -14.079 1.00 93.00 185 PRO A C 1
ATOM 1456 O O . PRO A 1 185 ? 11.851 12.373 -14.732 1.00 93.00 185 PRO A O 1
ATOM 1459 N N . ASP A 1 186 ? 12.518 14.472 -14.299 1.00 92.88 186 ASP A N 1
ATOM 1460 C CA . ASP A 1 186 ? 13.489 14.525 -15.400 1.00 92.88 186 ASP A CA 1
ATOM 1461 C C . ASP A 1 186 ? 14.664 13.560 -15.219 1.00 92.88 186 ASP A C 1
ATOM 1463 O O . ASP A 1 186 ? 15.240 13.099 -16.201 1.00 92.88 186 ASP A O 1
ATOM 1467 N N . PHE A 1 187 ? 14.990 13.214 -13.972 1.00 92.06 187 PHE A N 1
ATOM 1468 C CA . PHE A 1 187 ? 16.071 12.285 -13.646 1.00 92.06 187 PHE A CA 1
ATOM 1469 C C . PHE A 1 187 ? 15.690 10.805 -13.823 1.00 92.06 187 PHE A C 1
ATOM 1471 O O . PHE A 1 187 ? 16.554 9.941 -13.677 1.00 92.06 187 PHE A O 1
ATOM 1478 N N . LEU A 1 188 ? 14.420 10.495 -14.111 1.00 95.56 188 LEU A N 1
ATOM 1479 C CA . LEU A 1 188 ? 13.945 9.124 -14.288 1.00 95.56 188 LEU A CA 1
ATOM 1480 C C . LEU A 1 188 ? 13.800 8.755 -15.761 1.00 95.56 188 LEU A C 1
ATOM 1482 O O . LEU A 1 188 ? 13.323 9.538 -16.587 1.00 95.56 188 LEU A O 1
ATOM 1486 N N . ALA A 1 189 ? 14.138 7.502 -16.073 1.00 95.38 189 ALA A N 1
ATOM 1487 C CA . ALA A 1 189 ? 13.797 6.907 -17.357 1.00 95.38 189 ALA A CA 1
ATOM 1488 C C . ALA A 1 189 ? 12.270 6.871 -17.527 1.00 95.38 189 ALA A C 1
ATOM 1490 O O . ALA A 1 189 ? 11.540 6.658 -16.563 1.00 95.38 189 ALA A O 1
ATOM 1491 N N . LYS A 1 190 ? 11.777 7.056 -18.754 1.00 96.12 190 LYS A N 1
ATOM 1492 C CA . LYS A 1 190 ? 10.339 7.083 -19.068 1.00 96.12 190 LYS A CA 1
ATOM 1493 C C . LYS A 1 190 ? 10.011 5.930 -20.010 1.00 96.12 190 LYS A C 1
ATOM 1495 O O . LYS A 1 190 ? 10.795 5.632 -20.910 1.00 96.12 190 LYS A O 1
ATOM 1500 N N . SER A 1 191 ? 8.872 5.279 -19.812 1.00 96.69 191 SER A N 1
ATOM 1501 C CA . SER A 1 191 ? 8.405 4.212 -20.698 1.00 96.69 191 SER A CA 1
ATOM 1502 C C . SER A 1 191 ? 6.891 4.143 -20.742 1.00 96.69 191 SER A C 1
ATOM 1504 O O . SER A 1 191 ? 6.232 4.321 -19.721 1.00 96.69 191 SER A O 1
ATOM 1506 N N . GLU A 1 192 ? 6.340 3.769 -21.891 1.00 96.75 192 GLU A N 1
ATOM 1507 C CA . GLU A 1 192 ? 4.971 3.260 -21.943 1.00 96.75 192 GLU A CA 1
ATOM 1508 C C . GLU A 1 192 ? 4.923 1.823 -21.370 1.00 96.75 192 GLU A C 1
ATOM 1510 O O . GLU A 1 192 ? 5.935 1.104 -21.448 1.00 96.75 192 GLU A O 1
ATOM 1515 N N . PRO A 1 193 ? 3.789 1.378 -20.795 1.00 96.31 193 PRO A N 1
ATOM 1516 C CA . PRO A 1 193 ? 3.638 0.038 -20.233 1.00 96.31 193 PRO A CA 1
ATOM 1517 C C . PRO A 1 193 ? 3.942 -1.069 -21.247 1.00 96.31 193 PRO A C 1
ATOM 1519 O O . PRO A 1 193 ? 4.724 -1.975 -20.963 1.00 96.31 193 PRO A O 1
ATOM 1522 N N . GLU A 1 194 ? 3.382 -0.976 -22.455 1.00 95.75 194 GLU A N 1
ATOM 1523 C CA . GLU A 1 194 ? 3.525 -1.986 -23.505 1.00 95.75 194 GLU A CA 1
ATOM 1524 C C . GLU A 1 194 ? 4.984 -2.130 -23.947 1.00 95.75 194 GLU A C 1
ATOM 1526 O O . GLU A 1 194 ? 5.475 -3.239 -24.165 1.00 95.75 194 GLU A O 1
ATOM 1531 N N . GLU A 1 195 ? 5.696 -1.009 -24.052 1.00 96.00 195 GLU A N 1
ATOM 1532 C CA . GLU A 1 195 ? 7.113 -0.993 -24.400 1.00 96.00 195 GLU A CA 1
ATOM 1533 C C . GLU A 1 195 ? 7.970 -1.599 -23.291 1.00 96.00 195 GLU A C 1
ATOM 1535 O O . GLU A 1 195 ? 8.886 -2.371 -23.583 1.00 96.00 195 GLU A O 1
ATOM 1540 N N . PHE A 1 196 ? 7.664 -1.289 -22.027 1.00 96.12 196 PHE A N 1
ATOM 1541 C CA . PHE A 1 196 ? 8.375 -1.855 -20.886 1.00 96.12 196 PHE A CA 1
ATOM 1542 C C . PHE A 1 196 ? 8.214 -3.375 -20.848 1.00 96.12 196 PHE A C 1
ATOM 1544 O O . PHE A 1 196 ? 9.208 -4.100 -20.822 1.00 96.12 196 PHE A O 1
ATOM 1551 N N . ILE A 1 197 ? 6.974 -3.861 -20.934 1.00 95.44 197 ILE A N 1
ATOM 1552 C CA . ILE A 1 197 ? 6.660 -5.294 -20.944 1.00 95.44 197 ILE A CA 1
ATOM 1553 C C . ILE A 1 197 ? 7.299 -5.989 -22.152 1.00 95.44 197 ILE A C 1
ATOM 1555 O O . ILE A 1 197 ? 7.857 -7.077 -22.012 1.00 95.44 197 ILE A O 1
ATOM 1559 N N . LYS A 1 198 ? 7.291 -5.362 -23.336 1.00 94.62 198 LYS A N 1
ATOM 1560 C CA . LYS A 1 198 ? 7.970 -5.897 -24.525 1.00 94.62 198 LYS A CA 1
ATOM 1561 C C . LYS A 1 198 ? 9.477 -6.041 -24.309 1.00 94.62 198 LYS A C 1
ATOM 1563 O O . LYS A 1 198 ? 10.026 -7.065 -24.706 1.00 94.62 198 LYS A O 1
ATOM 1568 N N . ARG A 1 199 ? 10.139 -5.048 -23.703 1.00 93.12 199 ARG A N 1
ATOM 1569 C CA . ARG A 1 199 ? 11.571 -5.137 -23.369 1.00 93.12 199 ARG A CA 1
ATOM 1570 C C . ARG A 1 199 ? 11.823 -6.228 -22.339 1.00 93.12 199 ARG A C 1
ATOM 1572 O O . ARG A 1 199 ? 12.764 -6.992 -22.513 1.00 93.12 199 ARG A O 1
ATOM 1579 N N . LEU A 1 200 ? 10.977 -6.342 -21.318 1.00 92.94 200 LEU A N 1
ATOM 1580 C CA . LEU A 1 200 ? 11.142 -7.330 -20.254 1.00 92.94 200 LEU A CA 1
ATOM 1581 C C . LEU A 1 200 ? 11.232 -8.764 -20.814 1.00 92.94 200 LEU A C 1
ATOM 1583 O O . LEU A 1 200 ? 12.142 -9.488 -20.436 1.00 92.94 200 LEU A O 1
ATOM 1587 N N . LYS A 1 201 ? 10.423 -9.113 -21.831 1.00 89.75 201 LYS A N 1
ATOM 1588 C CA . LYS A 1 201 ? 10.458 -10.432 -22.512 1.00 89.75 201 LYS A CA 1
ATOM 1589 C C . LYS A 1 201 ? 11.823 -10.851 -23.064 1.00 89.75 201 LYS A C 1
ATOM 1591 O O . LYS A 1 201 ? 12.039 -12.037 -23.286 1.00 89.75 201 LYS A O 1
ATOM 1596 N N . SER A 1 202 ? 12.696 -9.898 -23.383 1.00 88.81 202 SER A N 1
ATOM 1597 C CA . SER A 1 202 ? 14.021 -10.165 -23.952 1.00 88.81 202 SER A CA 1
ATOM 1598 C C . SER A 1 202 ? 15.151 -10.018 -22.930 1.00 88.81 202 SER A C 1
ATOM 1600 O O . SER A 1 202 ? 16.310 -9.932 -23.330 1.00 88.81 202 SER A O 1
ATOM 1602 N N . HIS A 1 203 ? 14.829 -9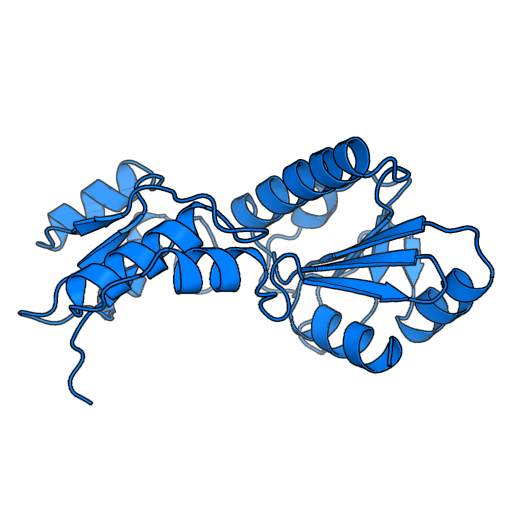.912 -21.640 1.00 87.06 203 HIS A N 1
ATOM 1603 C CA . HIS A 1 203 ? 15.799 -9.779 -20.555 1.00 87.06 203 HIS A CA 1
ATOM 1604 C C . HIS A 1 203 ? 15.869 -11.057 -19.719 1.00 87.06 203 HIS A C 1
ATOM 1606 O O . HIS A 1 203 ? 14.952 -11.873 -19.710 1.00 87.06 203 HIS A O 1
ATOM 1612 N N . ASN A 1 204 ? 16.970 -11.207 -18.985 1.00 88.25 204 ASN A N 1
ATOM 1613 C CA . ASN A 1 204 ? 17.105 -12.266 -17.992 1.00 88.25 204 ASN A CA 1
ATOM 1614 C C . ASN A 1 204 ? 16.017 -12.144 -16.904 1.00 88.25 204 ASN A C 1
ATOM 1616 O O . ASN A 1 204 ? 15.518 -11.032 -16.663 1.00 88.25 204 ASN A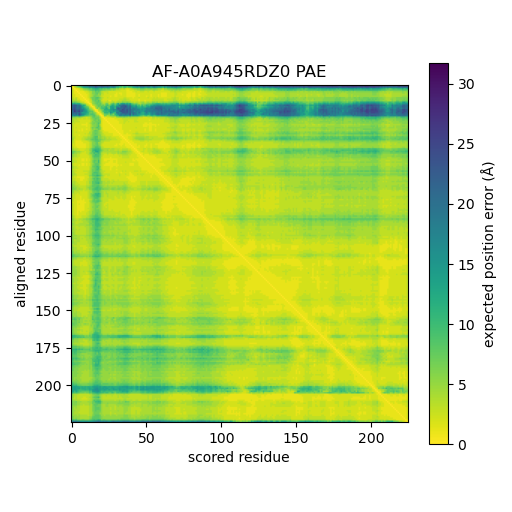 O 1
ATOM 1620 N N . PRO A 1 205 ? 15.682 -13.257 -16.216 1.00 87.56 205 PRO A N 1
ATOM 1621 C CA . PRO A 1 205 ? 14.858 -13.245 -15.013 1.00 87.56 205 PRO A CA 1
ATOM 1622 C C . PRO A 1 205 ? 15.200 -12.059 -14.113 1.00 87.56 205 PRO A C 1
ATOM 1624 O O . PRO A 1 205 ? 16.364 -11.781 -13.830 1.00 87.56 205 PRO A O 1
ATOM 1627 N N . SER A 1 206 ? 14.173 -11.300 -13.753 1.00 92.75 206 SER A N 1
ATOM 1628 C CA . SER A 1 206 ? 14.302 -10.024 -13.051 1.00 92.75 206 SER A CA 1
ATOM 1629 C C . SER A 1 206 ? 13.199 -9.920 -12.013 1.00 92.75 206 SER A C 1
ATOM 1631 O O . SER A 1 206 ? 12.137 -10.526 -12.175 1.00 92.75 206 SER A O 1
ATOM 1633 N N . PHE A 1 207 ? 13.446 -9.117 -10.985 1.00 98.38 207 PHE A N 1
ATOM 1634 C CA . PHE A 1 207 ? 12.445 -8.732 -10.007 1.00 98.38 207 PHE A CA 1
ATOM 1635 C C . PHE A 1 207 ? 11.973 -7.309 -10.307 1.00 98.38 207 PHE A C 1
ATOM 1637 O O . PHE A 1 207 ? 12.777 -6.375 -10.343 1.00 98.38 207 PHE A O 1
ATOM 1644 N N . VAL A 1 208 ? 10.683 -7.145 -10.599 1.00 98.38 208 VAL A N 1
ATOM 1645 C CA . VAL A 1 208 ? 10.100 -5.867 -11.029 1.00 98.38 208 VAL A CA 1
ATOM 1646 C C . VAL A 1 208 ? 8.952 -5.494 -10.107 1.00 98.38 208 VAL A C 1
ATOM 1648 O O . VAL A 1 208 ? 8.058 -6.300 -9.877 1.00 98.38 208 VAL A O 1
ATOM 1651 N N . VAL A 1 209 ? 8.939 -4.257 -9.621 1.00 98.69 209 VAL A N 1
ATOM 1652 C CA . VAL A 1 209 ? 7.886 -3.753 -8.736 1.00 98.69 209 VAL A CA 1
ATOM 1653 C C . VAL A 1 209 ? 7.164 -2.600 -9.418 1.00 98.69 209 VAL A C 1
ATOM 1655 O O . VAL A 1 209 ? 7.760 -1.553 -9.666 1.00 98.69 209 VAL A O 1
ATOM 1658 N N . PHE A 1 210 ? 5.878 -2.777 -9.717 1.00 98.62 210 PHE A N 1
ATOM 1659 C CA . PHE A 1 210 ? 5.003 -1.716 -10.211 1.00 98.62 210 PHE A CA 1
ATOM 1660 C C . PHE A 1 210 ? 4.249 -1.076 -9.048 1.00 98.62 210 PHE A C 1
ATOM 1662 O O . PHE A 1 210 ? 3.499 -1.760 -8.354 1.00 98.62 210 PHE A O 1
ATOM 1669 N N . VAL A 1 211 ? 4.423 0.234 -8.858 1.00 98.31 211 VAL A N 1
ATOM 1670 C CA . VAL A 1 211 ? 3.888 0.977 -7.706 1.00 98.31 211 VAL A CA 1
ATOM 1671 C C . VAL A 1 211 ? 3.303 2.333 -8.099 1.00 98.31 211 VAL A C 1
ATOM 1673 O O . VAL A 1 211 ? 3.724 2.959 -9.073 1.00 98.31 211 VAL A O 1
ATOM 1676 N N . GLY A 1 212 ? 2.330 2.815 -7.326 1.00 95.62 212 GLY A N 1
ATOM 1677 C CA . GLY A 1 212 ? 1.932 4.225 -7.332 1.00 95.62 212 GLY A CA 1
ATOM 1678 C C . GLY A 1 212 ? 0.472 4.484 -7.666 1.00 95.62 212 GLY A C 1
ATOM 1679 O O . GLY A 1 212 ? -0.077 5.526 -7.302 1.00 95.62 212 GLY A O 1
ATOM 1680 N N . SER A 1 213 ? -0.199 3.550 -8.343 1.00 94.12 213 SER A N 1
ATOM 1681 C CA . SER A 1 213 ? -1.633 3.672 -8.603 1.00 94.12 213 SER A CA 1
ATOM 1682 C C . SER A 1 213 ? -2.283 2.348 -8.986 1.00 94.12 213 SER A C 1
ATOM 1684 O O . SER A 1 213 ? -1.717 1.531 -9.712 1.00 94.12 213 SER A O 1
ATOM 1686 N N . PHE A 1 214 ? -3.555 2.186 -8.619 1.00 93.94 214 PHE A N 1
ATOM 1687 C CA . PHE A 1 214 ? -4.366 1.059 -9.090 1.00 93.94 214 PHE A CA 1
ATOM 1688 C C . PHE A 1 214 ? -4.548 1.031 -10.610 1.00 93.94 214 PHE A C 1
ATOM 1690 O O . PHE A 1 214 ? -4.793 -0.033 -11.179 1.00 93.94 214 PHE A O 1
ATOM 1697 N N . LYS A 1 215 ? -4.428 2.180 -11.287 1.00 94.31 215 LYS A N 1
ATOM 1698 C CA . LYS A 1 215 ? -4.487 2.226 -12.749 1.00 94.31 215 LYS A CA 1
ATOM 1699 C C . LYS A 1 215 ? -3.254 1.575 -13.372 1.00 94.31 215 LYS A C 1
ATOM 1701 O O . LYS A 1 215 ? -3.416 0.824 -14.329 1.00 94.31 215 LYS A O 1
ATOM 1706 N N . LEU A 1 216 ? -2.067 1.808 -12.804 1.00 96.44 216 LEU A N 1
ATOM 1707 C CA . LEU A 1 216 ? -0.842 1.112 -13.201 1.00 96.44 216 LEU A CA 1
ATOM 1708 C C . LEU A 1 216 ? -0.982 -0.390 -12.972 1.00 96.44 216 LEU A C 1
ATOM 1710 O O . LEU A 1 216 ? -0.822 -1.158 -13.915 1.00 96.44 216 LEU A O 1
ATOM 1714 N N . VAL A 1 217 ? -1.367 -0.785 -11.755 1.00 97.06 217 VAL A N 1
ATOM 1715 C CA . VAL A 1 217 ? -1.599 -2.192 -11.388 1.00 97.06 217 VAL A CA 1
ATOM 1716 C C . VAL A 1 217 ? -2.543 -2.866 -12.387 1.00 97.06 217 VAL A C 1
ATOM 1718 O O . VAL A 1 217 ? -2.220 -3.914 -12.939 1.00 97.06 217 VAL A O 1
ATOM 1721 N N . SER A 1 218 ? -3.686 -2.240 -12.679 1.00 96.06 218 SER A N 1
ATOM 1722 C CA . SER A 1 218 ? -4.686 -2.788 -13.604 1.00 96.06 218 SER A CA 1
ATOM 1723 C C . SER A 1 218 ? -4.157 -2.912 -15.034 1.00 96.06 218 SER A C 1
ATOM 1725 O O . SER A 1 218 ? -4.386 -3.933 -15.682 1.00 96.06 218 SER A O 1
ATOM 1727 N N . ALA A 1 219 ? -3.459 -1.884 -15.529 1.00 96.12 219 ALA A N 1
ATOM 1728 C CA . ALA A 1 219 ? -2.907 -1.869 -16.881 1.00 96.12 219 ALA A CA 1
ATOM 1729 C C . ALA A 1 219 ? -1.857 -2.971 -17.064 1.00 96.12 219 ALA A C 1
ATOM 1731 O O . ALA A 1 219 ? -1.938 -3.744 -18.015 1.00 96.12 219 ALA A O 1
ATOM 1732 N N . ILE A 1 220 ? -0.924 -3.089 -16.118 1.00 97.50 220 ILE A N 1
ATOM 1733 C CA . ILE A 1 220 ? 0.132 -4.100 -16.162 1.00 97.50 220 ILE A CA 1
ATOM 1734 C C . ILE A 1 220 ? -0.455 -5.498 -16.005 1.00 97.50 220 ILE A C 1
ATOM 1736 O O . ILE A 1 220 ? -0.175 -6.363 -16.830 1.00 97.50 220 ILE A O 1
ATOM 1740 N N . LYS A 1 221 ? -1.346 -5.723 -15.032 1.00 95.94 221 LYS A N 1
ATOM 1741 C CA . LYS A 1 221 ? -1.977 -7.037 -14.843 1.00 95.94 221 LYS A CA 1
ATOM 1742 C C . LYS A 1 221 ? -2.716 -7.513 -16.094 1.00 95.94 221 LYS A C 1
ATOM 1744 O O . LYS A 1 221 ? -2.705 -8.702 -16.387 1.00 95.94 221 LYS A O 1
ATOM 1749 N N . ALA A 1 222 ? -3.347 -6.612 -16.847 1.00 95.75 222 ALA A N 1
ATOM 1750 C CA . ALA A 1 222 ? -3.997 -6.967 -18.107 1.00 95.75 222 ALA A CA 1
ATOM 1751 C C . ALA A 1 222 ? -3.003 -7.428 -19.193 1.00 95.75 222 ALA A C 1
ATOM 1753 O O . ALA A 1 222 ? -3.375 -8.247 -20.027 1.00 95.75 222 ALA A O 1
ATOM 1754 N N . MET A 1 223 ? -1.763 -6.931 -19.169 1.00 95.62 223 MET A N 1
ATOM 1755 C CA . MET A 1 223 ? -0.699 -7.263 -20.129 1.00 95.62 223 MET A CA 1
ATOM 1756 C C . MET A 1 223 ? 0.095 -8.523 -19.765 1.00 95.62 223 MET A C 1
ATOM 1758 O O . MET A 1 223 ? 0.748 -9.094 -20.635 1.00 95.62 223 MET A O 1
ATOM 1762 N N . LEU A 1 224 ? 0.061 -8.938 -18.495 1.00 93.00 224 LEU A N 1
ATOM 1763 C CA . LEU A 1 224 ? 0.723 -10.152 -17.997 1.00 93.00 224 LEU A CA 1
ATOM 1764 C C . LEU A 1 224 ? -0.117 -11.428 -18.187 1.00 93.00 224 LEU A C 1
ATOM 1766 O O . LEU A 1 224 ? 0.317 -12.502 -17.774 1.00 93.00 224 LEU A O 1
ATOM 1770 N N . LYS A 1 225 ? -1.312 -11.312 -18.776 1.00 81.00 225 LYS A N 1
ATOM 1771 C CA . LYS A 1 225 ? -2.181 -12.448 -19.113 1.00 81.00 225 LYS A CA 1
ATOM 1772 C C . LYS A 1 225 ? -1.721 -13.191 -20.363 1.00 81.00 225 LYS A C 1
ATOM 1774 O O . LYS A 1 225 ? -1.104 -12.554 -21.247 1.00 81.00 225 LYS A O 1
#